Protein AF-A0A173H0T8-F1 (afdb_monomer)

Secondary structure (DSSP, 8-state):
-PPPGGGG-EEEEEEEEEEEEEEEEHHHHHHTSPTTEEE---SSS-TTEEEEEEEEEEEEEEEESSSGGGS--EEEEEEEEEEEEEEESS-STTS-----EEEEEEEEESSHHHHHHHHHHH---EEE-EEEEEEES----S-------------TT-----EEEEEEE-TT--SS-SEEEEEEE-S--EEGGGSTTHHHHHHHHTSPEEEEE-SSSS-EEEEE-EEE-TTT-EEEEEEEEEEE-S--STT---EEEEE-BTTT-TT-BEEEEEEEEEEPPB-TTS-----

Structure (mmCIF, N/CA/C/O backbone):
data_AF-A0A173H0T8-F1
#
_entry.id   AF-A0A173H0T8-F1
#
loop_
_atom_site.group_PDB
_atom_site.id
_atom_site.type_symbol
_atom_site.label_atom_id
_atom_site.label_alt_id
_atom_site.label_comp_id
_atom_site.label_asym_id
_atom_site.label_entity_id
_atom_site.label_seq_id
_atom_site.pdbx_PDB_ins_code
_atom_site.Cartn_x
_atom_site.Cartn_y
_atom_site.Cartn_z
_atom_site.occupancy
_atom_site.B_iso_or_equiv
_atom_site.auth_seq_id
_atom_site.auth_comp_id
_atom_site.auth_asym_id
_atom_site.auth_atom_id
_atom_site.pdbx_PDB_model_num
ATOM 1 N N . MET A 1 1 ? 35.878 3.540 -3.220 1.00 45.59 1 MET A N 1
ATOM 2 C CA . MET A 1 1 ? 34.563 3.245 -3.827 1.00 45.59 1 MET A CA 1
ATOM 3 C C . MET A 1 1 ? 33.772 4.546 -3.754 1.00 45.59 1 MET A C 1
ATOM 5 O O . MET A 1 1 ? 33.457 4.962 -2.651 1.00 45.59 1 MET A O 1
ATOM 9 N N . LEU A 1 2 ? 33.619 5.276 -4.863 1.00 43.56 2 LEU A N 1
ATOM 10 C CA . LEU A 1 2 ? 32.904 6.562 -4.869 1.00 43.56 2 LEU A CA 1
ATOM 11 C C . LEU A 1 2 ? 31.415 6.290 -4.629 1.00 43.56 2 LEU A C 1
ATOM 13 O O . LEU A 1 2 ? 30.800 5.553 -5.403 1.00 43.56 2 LEU A O 1
ATOM 17 N N . GLU A 1 3 ? 30.850 6.837 -3.552 1.00 50.41 3 GLU A N 1
ATOM 18 C CA . GLU A 1 3 ? 29.403 6.812 -3.358 1.00 50.41 3 GLU A CA 1
ATOM 19 C C . GLU A 1 3 ? 28.736 7.542 -4.524 1.00 50.41 3 GLU A C 1
ATOM 21 O O . GLU A 1 3 ? 29.152 8.631 -4.920 1.00 50.41 3 GLU A O 1
ATOM 26 N N . SER A 1 4 ? 27.728 6.909 -5.126 1.00 48.69 4 SER A N 1
ATOM 27 C CA . SER A 1 4 ? 26.996 7.519 -6.231 1.00 48.69 4 SER A CA 1
ATOM 28 C C . SER A 1 4 ? 26.352 8.824 -5.743 1.00 48.69 4 SER A C 1
ATOM 30 O O . SER A 1 4 ? 25.634 8.779 -4.741 1.00 48.69 4 SER A O 1
ATOM 32 N N . PRO A 1 5 ? 26.535 9.965 -6.434 1.00 52.22 5 PRO A N 1
ATOM 33 C CA . PRO A 1 5 ? 25.966 11.251 -6.011 1.00 52.22 5 PRO A CA 1
ATOM 34 C C . PRO A 1 5 ? 24.431 11.205 -5.877 1.00 52.22 5 PRO A C 1
ATOM 36 O O . PRO A 1 5 ? 23.846 11.950 -5.090 1.00 52.22 5 PRO A O 1
ATOM 39 N N . TYR A 1 6 ? 23.780 10.260 -6.562 1.00 54.28 6 TYR A N 1
ATOM 40 C CA . TYR A 1 6 ? 22.337 10.030 -6.515 1.00 54.28 6 TYR A CA 1
ATOM 41 C C . TYR A 1 6 ? 21.832 9.374 -5.217 1.00 54.28 6 TYR A C 1
ATOM 43 O O . TYR A 1 6 ? 20.631 9.420 -4.968 1.00 54.28 6 TYR A O 1
ATOM 51 N N . ARG A 1 7 ? 22.704 8.837 -4.341 1.00 60.06 7 ARG A N 1
ATOM 52 C CA . ARG A 1 7 ? 22.297 8.328 -3.006 1.00 60.06 7 ARG A CA 1
ATOM 53 C C . ARG A 1 7 ? 21.687 9.411 -2.110 1.00 60.06 7 ARG A C 1
ATOM 55 O O . ARG A 1 7 ? 20.918 9.105 -1.205 1.00 60.06 7 ARG A O 1
ATOM 62 N N . SER A 1 8 ? 22.037 10.672 -2.352 1.00 68.12 8 SER A N 1
ATOM 63 C CA . SER A 1 8 ? 21.566 11.807 -1.552 1.00 68.12 8 SER A CA 1
ATOM 64 C C . SER A 1 8 ? 20.165 12.304 -1.941 1.00 68.12 8 SER A C 1
ATOM 66 O O . SER A 1 8 ? 19.530 13.033 -1.172 1.00 68.12 8 SER A O 1
ATOM 68 N N . MET A 1 9 ? 19.658 11.898 -3.111 1.00 83.06 9 MET A N 1
ATOM 69 C CA . MET A 1 9 ? 18.364 12.335 -3.628 1.00 83.06 9 MET A CA 1
ATOM 70 C C . MET A 1 9 ? 17.259 11.381 -3.186 1.00 83.06 9 MET A C 1
ATOM 72 O O . MET A 1 9 ? 17.224 10.217 -3.577 1.00 83.06 9 MET A O 1
ATOM 76 N N . ASN A 1 10 ? 16.334 11.899 -2.388 1.00 89.75 10 ASN A N 1
ATOM 77 C CA . ASN A 1 10 ? 15.175 11.162 -1.913 1.00 89.75 10 ASN A CA 1
ATOM 78 C C . ASN A 1 10 ? 13.933 12.043 -2.017 1.00 89.75 10 ASN A C 1
ATOM 80 O O . ASN A 1 10 ? 14.018 13.263 -1.862 1.00 89.75 10 ASN A O 1
ATOM 84 N N . VAL A 1 11 ? 12.779 11.421 -2.229 1.00 91.44 11 VAL A N 1
ATOM 85 C CA . VAL A 1 11 ? 11.487 12.053 -1.962 1.00 91.44 11 VAL A CA 1
ATOM 86 C C . VAL A 1 11 ? 11.165 11.817 -0.496 1.00 91.44 11 VAL A C 1
ATOM 88 O O . VAL A 1 11 ? 11.080 10.675 -0.058 1.00 91.44 11 VAL A O 1
ATOM 91 N N . VAL A 1 12 ? 11.000 12.884 0.270 1.00 94.62 12 VAL A N 1
ATOM 92 C CA . VAL A 1 12 ? 10.699 12.819 1.702 1.00 94.62 12 VAL A CA 1
ATOM 93 C C . VAL A 1 12 ? 9.384 13.515 1.992 1.00 94.62 12 VAL A C 1
ATOM 95 O O . VAL A 1 12 ? 8.954 14.382 1.233 1.00 94.62 12 VAL A O 1
ATOM 98 N N . GLY A 1 13 ? 8.743 13.135 3.089 1.00 95.44 13 GLY A N 1
ATOM 99 C CA . GLY A 1 13 ? 7.525 13.777 3.561 1.00 95.44 13 GLY A CA 1
ATOM 100 C C . GLY A 1 13 ? 6.964 13.071 4.786 1.00 95.44 13 GLY A C 1
ATOM 101 O O . GLY A 1 13 ? 7.647 12.290 5.450 1.00 95.44 13 GLY A O 1
ATOM 102 N N . LYS A 1 14 ? 5.695 13.332 5.083 1.00 97.06 14 LYS A N 1
ATOM 103 C CA . LYS A 1 14 ? 4.933 12.616 6.113 1.00 97.06 14 LYS A CA 1
ATOM 104 C C . LYS A 1 14 ? 3.725 11.950 5.473 1.00 97.06 14 LYS A C 1
ATOM 106 O O . LYS A 1 14 ? 3.184 12.455 4.492 1.00 97.06 14 LYS A O 1
ATOM 111 N N . LEU A 1 15 ? 3.282 10.834 6.031 1.00 96.38 15 LEU A N 1
ATOM 112 C CA . LEU A 1 15 ? 2.053 10.169 5.621 1.00 96.38 15 LEU A CA 1
ATOM 113 C C . LEU A 1 15 ? 1.128 9.945 6.814 1.00 96.38 15 LEU A C 1
ATOM 115 O O . LEU A 1 15 ? 1.586 9.720 7.933 1.00 96.38 15 LEU A O 1
ATOM 119 N N . SER A 1 16 ? -0.172 9.984 6.541 1.00 97.56 16 SER A N 1
ATOM 120 C CA . SER A 1 16 ? -1.229 9.391 7.358 1.00 97.56 16 SER A CA 1
ATOM 121 C C . SER A 1 16 ? -2.032 8.480 6.439 1.00 97.56 16 SER A C 1
ATOM 123 O O . SER A 1 16 ? -2.591 8.966 5.458 1.00 97.56 16 SER A O 1
ATOM 125 N N . SER A 1 17 ? -2.052 7.175 6.688 1.00 98.00 17 SER A N 1
ATOM 126 C CA . SER A 1 17 ? -2.617 6.203 5.748 1.00 98.00 17 SER A CA 1
ATOM 127 C C . SER A 1 17 ? -3.425 5.127 6.449 1.00 98.00 17 SER A C 1
ATOM 129 O O . SER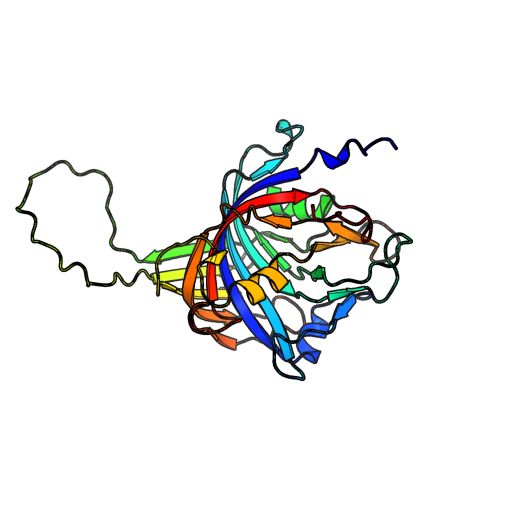 A 1 17 ? -2.972 4.574 7.447 1.00 98.00 17 SER A O 1
ATOM 131 N N . CYS A 1 18 ? -4.618 4.842 5.933 1.00 98.50 18 CYS A N 1
ATOM 132 C CA . CYS A 1 18 ? -5.412 3.690 6.343 1.00 98.50 18 CYS A CA 1
ATOM 133 C C . CYS A 1 18 ? -5.036 2.496 5.465 1.00 98.50 18 CYS A C 1
ATOM 135 O O . CYS A 1 18 ? -5.206 2.549 4.245 1.00 98.50 18 CYS A O 1
ATOM 137 N N . TYR A 1 19 ? -4.546 1.433 6.091 1.00 98.62 19 TYR A N 1
ATOM 138 C CA . TYR A 1 19 ? -4.170 0.189 5.439 1.00 98.62 19 TYR A CA 1
ATOM 139 C C . TYR A 1 19 ? -5.230 -0.882 5.683 1.00 98.62 19 TYR A C 1
ATOM 141 O O . TYR A 1 19 ? -5.712 -1.058 6.805 1.00 98.62 19 TYR A O 1
ATOM 149 N N . VAL A 1 20 ? -5.567 -1.609 4.622 1.00 98.56 20 VAL A N 1
ATOM 150 C CA . VAL A 1 20 ? -6.429 -2.793 4.651 1.00 98.56 20 VAL A CA 1
ATOM 151 C C . VAL A 1 20 ? -5.727 -3.901 3.883 1.00 98.56 20 VAL A C 1
ATOM 153 O O . VAL A 1 20 ? -5.324 -3.686 2.741 1.00 98.56 20 VAL A O 1
ATOM 156 N N . THR A 1 21 ? -5.598 -5.080 4.485 1.00 98.56 21 THR A N 1
ATOM 157 C CA . THR A 1 21 ? -5.058 -6.253 3.793 1.00 98.56 21 THR A CA 1
ATOM 158 C C . THR A 1 21 ? -6.196 -7.168 3.373 1.00 98.56 21 THR A C 1
ATOM 160 O O . THR A 1 21 ? -6.993 -7.619 4.193 1.00 98.56 21 THR A O 1
ATOM 163 N N . LEU A 1 22 ? -6.271 -7.451 2.080 1.00 98.44 22 LEU A N 1
ATOM 164 C CA . LEU A 1 22 ? -7.160 -8.444 1.502 1.00 98.44 22 LEU A CA 1
ATOM 165 C C . LEU A 1 22 ? -6.416 -9.773 1.406 1.00 98.44 22 LEU A C 1
ATOM 167 O O . LEU A 1 22 ? -5.267 -9.816 0.973 1.00 98.44 22 LEU A O 1
ATOM 171 N N . VAL A 1 23 ? -7.082 -10.862 1.774 1.00 98.31 23 VAL A N 1
ATOM 172 C CA . VAL A 1 23 ? -6.589 -12.222 1.543 1.00 98.31 23 VAL A CA 1
ATOM 173 C C . VAL A 1 23 ? -7.294 -12.749 0.302 1.00 98.31 23 VAL A C 1
ATOM 175 O O . VAL A 1 23 ? -8.501 -12.984 0.330 1.00 98.31 23 VAL A O 1
ATOM 178 N N . MET A 1 24 ? -6.559 -12.876 -0.800 1.00 98.44 24 MET A N 1
ATOM 179 C CA . MET A 1 24 ? -7.125 -13.176 -2.117 1.00 98.44 24 MET A CA 1
ATOM 180 C C . MET A 1 24 ? -6.594 -14.501 -2.673 1.00 98.44 24 MET A C 1
ATOM 182 O O . MET A 1 24 ? -5.478 -14.890 -2.320 1.00 98.44 24 MET A O 1
ATOM 186 N N . PRO A 1 25 ? -7.343 -15.204 -3.547 1.00 98.50 25 PRO A N 1
ATOM 187 C CA . PRO A 1 25 ? -6.837 -16.392 -4.227 1.00 98.50 25 PRO A CA 1
ATOM 188 C C . PRO A 1 25 ? -5.537 -16.083 -4.967 1.00 98.50 25 PRO A C 1
ATOM 190 O O . PRO A 1 25 ? -5.441 -15.097 -5.697 1.00 98.50 25 PRO A O 1
ATOM 193 N N . ARG A 1 26 ? -4.525 -16.927 -4.777 1.00 98.50 26 ARG A N 1
ATOM 194 C CA . ARG A 1 26 ? -3.178 -16.691 -5.306 1.00 98.50 26 ARG A CA 1
ATOM 195 C C . ARG A 1 26 ? -3.166 -16.547 -6.829 1.00 98.50 26 ARG A C 1
ATOM 197 O O . ARG A 1 26 ? -2.415 -15.722 -7.342 1.00 98.50 26 ARG A O 1
ATOM 204 N N . ASP A 1 27 ? -4.000 -17.312 -7.526 1.00 98.31 27 ASP A N 1
ATOM 205 C CA . ASP A 1 27 ? -4.077 -17.285 -8.988 1.00 98.31 27 ASP A CA 1
ATOM 206 C C . ASP A 1 27 ? -4.647 -15.956 -9.505 1.00 98.31 27 ASP A C 1
ATOM 208 O O . ASP A 1 27 ? -4.138 -15.417 -10.483 1.00 98.31 27 ASP A O 1
ATOM 212 N N . GLU A 1 28 ? -5.614 -15.365 -8.795 1.00 98.44 28 GLU A N 1
ATOM 213 C CA . GLU A 1 28 ? -6.143 -14.028 -9.101 1.00 98.44 28 GLU A CA 1
ATOM 214 C C . GLU A 1 28 ? -5.082 -12.947 -8.866 1.00 98.44 28 GLU A C 1
ATOM 216 O O . GLU A 1 28 ? -4.840 -12.094 -9.716 1.00 98.44 28 GLU A O 1
ATOM 221 N N . VAL A 1 29 ? -4.356 -13.017 -7.746 1.00 98.56 29 VAL A N 1
ATOM 222 C CA . VAL A 1 29 ? -3.282 -12.053 -7.447 1.00 98.56 29 VAL A CA 1
ATOM 223 C C . VAL A 1 29 ? -2.134 -12.156 -8.456 1.00 98.56 29 VAL A C 1
ATOM 225 O O . VAL A 1 29 ? -1.503 -11.152 -8.782 1.00 98.56 29 VAL A O 1
ATOM 228 N N . ALA A 1 30 ? -1.869 -13.344 -9.005 1.00 98.38 30 ALA A N 1
ATOM 229 C CA . ALA A 1 30 ? -0.836 -13.525 -10.020 1.00 98.38 30 ALA A CA 1
ATOM 230 C C . ALA A 1 30 ? -1.134 -12.737 -11.307 1.00 98.38 30 ALA A C 1
ATOM 232 O O . ALA A 1 30 ? -0.193 -12.256 -11.940 1.00 98.38 30 ALA A O 1
ATOM 233 N N . TRP A 1 31 ? -2.411 -12.537 -11.656 1.00 98.00 31 TRP A N 1
ATOM 234 C CA . TRP A 1 31 ? -2.818 -11.705 -12.795 1.00 98.00 31 TRP A CA 1
ATOM 235 C C . TRP A 1 31 ? -2.517 -10.217 -12.604 1.00 98.00 31 TRP A C 1
ATOM 237 O O . TRP A 1 31 ? -2.398 -9.494 -13.591 1.00 98.00 31 TRP A O 1
ATOM 247 N N . MET A 1 32 ? -2.327 -9.759 -11.364 1.00 97.88 32 MET A N 1
ATOM 248 C CA . MET A 1 32 ? -1.926 -8.376 -11.091 1.00 97.88 32 MET A CA 1
ATOM 249 C C . MET A 1 32 ? -0.473 -8.106 -11.491 1.00 97.88 32 MET A C 1
ATOM 251 O O . MET A 1 32 ? -0.087 -6.944 -11.608 1.00 97.88 32 MET A O 1
ATOM 255 N N . LEU A 1 33 ? 0.353 -9.146 -11.650 1.00 96.81 33 LEU A N 1
ATOM 256 C CA . LEU A 1 33 ? 1.785 -9.001 -11.877 1.00 96.81 33 LEU A CA 1
ATOM 257 C C . LEU A 1 33 ? 2.126 -8.896 -13.371 1.00 96.81 33 LEU A C 1
ATOM 259 O O . LEU A 1 33 ? 1.606 -9.660 -14.185 1.00 96.81 33 LEU A O 1
ATOM 263 N N . PRO A 1 34 ? 3.065 -8.012 -13.751 1.00 94.38 34 PRO A N 1
ATOM 264 C CA . PRO A 1 34 ? 3.580 -7.963 -15.106 1.00 94.38 34 PRO A CA 1
ATOM 265 C C . PRO A 1 34 ? 4.440 -9.192 -15.407 1.00 94.38 34 PRO A C 1
ATOM 267 O O . PRO A 1 34 ? 4.957 -9.880 -14.516 1.00 94.38 34 PRO A O 1
ATOM 270 N N . GLU A 1 35 ? 4.668 -9.432 -16.697 1.00 92.38 35 GLU A N 1
ATOM 271 C CA . GLU A 1 35 ? 5.616 -10.449 -17.130 1.00 92.38 35 GLU A CA 1
ATOM 272 C C . GLU A 1 35 ? 7.004 -10.213 -16.514 1.00 92.38 35 GLU A C 1
ATOM 274 O O . GLU A 1 35 ? 7.494 -9.091 -16.427 1.00 92.38 35 GLU A O 1
ATOM 279 N N . GLY A 1 36 ? 7.646 -11.297 -16.078 1.00 92.56 36 GLY A N 1
ATOM 280 C CA . GLY A 1 36 ? 8.937 -11.253 -15.393 1.00 92.56 36 GLY A CA 1
ATOM 281 C C . GLY A 1 36 ? 8.838 -11.229 -13.868 1.00 92.56 36 GLY A C 1
ATOM 282 O O . GLY A 1 36 ? 9.839 -11.538 -13.222 1.00 92.56 36 GLY A O 1
ATOM 283 N N . LEU A 1 37 ? 7.655 -10.987 -13.294 1.00 95.62 37 LEU A N 1
ATOM 284 C CA . LEU A 1 37 ? 7.392 -11.133 -11.860 1.00 95.62 37 LEU A CA 1
ATOM 285 C C . LEU A 1 37 ? 6.541 -12.377 -11.568 1.00 95.62 37 LEU A C 1
ATOM 287 O O . LEU A 1 37 ? 5.825 -12.892 -12.430 1.00 95.62 37 LEU A O 1
ATOM 291 N N . ALA A 1 38 ? 6.671 -12.900 -10.355 1.00 97.50 38 ALA A N 1
ATOM 292 C CA . ALA A 1 38 ? 5.892 -14.008 -9.823 1.00 97.50 38 ALA A CA 1
ATOM 293 C C . ALA A 1 38 ? 5.642 -13.794 -8.330 1.00 97.50 38 ALA A C 1
ATOM 295 O O . ALA A 1 38 ? 6.431 -13.143 -7.649 1.00 97.50 38 ALA A O 1
ATOM 296 N N . LEU A 1 39 ? 4.573 -14.383 -7.804 1.00 98.44 39 LEU A N 1
ATOM 297 C CA . LEU A 1 39 ? 4.353 -14.405 -6.363 1.00 98.44 39 LEU A CA 1
ATOM 298 C C . LEU A 1 39 ? 5.386 -15.326 -5.703 1.00 98.44 39 LEU A C 1
ATOM 300 O O . LEU A 1 39 ? 5.601 -16.458 -6.140 1.00 98.44 39 LEU A O 1
ATOM 304 N N . GLY A 1 40 ? 6.009 -14.851 -4.637 1.00 97.31 40 GLY A N 1
ATOM 305 C CA . GLY A 1 40 ? 6.933 -15.600 -3.797 1.00 97.31 40 GLY A CA 1
ATOM 306 C C . GLY A 1 40 ? 6.228 -16.439 -2.730 1.00 97.31 40 GLY A C 1
ATOM 307 O O . GLY A 1 40 ? 4.987 -16.468 -2.666 1.00 97.31 40 GLY A O 1
ATOM 308 N N . PRO A 1 41 ? 7.016 -17.167 -1.921 1.00 96.69 41 PRO A N 1
ATOM 309 C CA . PRO A 1 41 ? 6.536 -17.793 -0.698 1.00 96.69 41 PRO A CA 1
ATOM 310 C C . PRO A 1 41 ? 6.251 -16.736 0.379 1.00 96.69 41 PRO A C 1
ATOM 312 O O . PRO A 1 41 ? 6.911 -15.702 0.437 1.00 96.69 41 PRO A O 1
ATOM 315 N N . GLN A 1 42 ? 5.266 -17.019 1.224 1.00 96.44 42 GLN A N 1
ATOM 316 C CA . GLN A 1 42 ? 4.910 -16.262 2.427 1.00 96.44 42 GLN A CA 1
ATOM 317 C C . GLN A 1 42 ? 4.106 -17.182 3.354 1.00 96.44 42 GLN A C 1
ATOM 319 O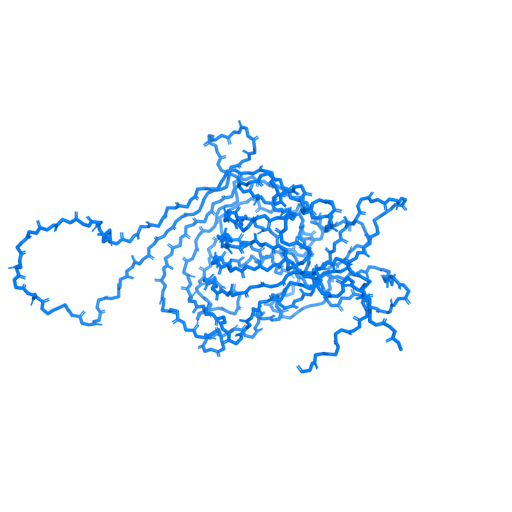 O . GLN A 1 42 ? 3.555 -18.180 2.878 1.00 96.44 42 GLN A O 1
ATOM 324 N N . ASP A 1 43 ? 4.009 -16.839 4.632 1.00 97.19 43 ASP A N 1
ATOM 325 C CA . ASP A 1 43 ? 3.341 -17.627 5.676 1.00 97.19 43 ASP A CA 1
ATOM 326 C C . ASP A 1 43 ? 2.255 -16.847 6.445 1.00 97.19 43 ASP A C 1
ATOM 328 O O . ASP A 1 43 ? 1.662 -17.367 7.387 1.00 97.19 43 ASP A O 1
ATOM 332 N N . HIS A 1 44 ? 1.933 -15.622 6.022 1.00 96.88 44 HIS A N 1
ATOM 333 C CA . HIS A 1 44 ? 0.953 -14.764 6.696 1.00 96.88 44 HIS A CA 1
ATOM 334 C C . HIS A 1 44 ? -0.503 -15.024 6.285 1.00 96.88 44 HIS A C 1
ATOM 336 O O . HIS A 1 44 ? -1.429 -14.629 6.993 1.00 96.88 44 HIS A O 1
ATOM 342 N N . THR A 1 45 ? -0.732 -15.664 5.137 1.00 98.00 45 THR A N 1
ATOM 343 C CA . THR A 1 45 ? -2.070 -16.015 4.630 1.00 98.00 45 THR A CA 1
ATOM 344 C C . THR A 1 45 ? -2.215 -17.522 4.404 1.00 98.00 45 THR A C 1
ATOM 346 O O . THR A 1 45 ? -1.211 -18.191 4.139 1.00 98.00 45 THR A O 1
ATOM 349 N N . PRO A 1 46 ? -3.444 -18.078 4.486 1.00 98.12 46 PRO A N 1
A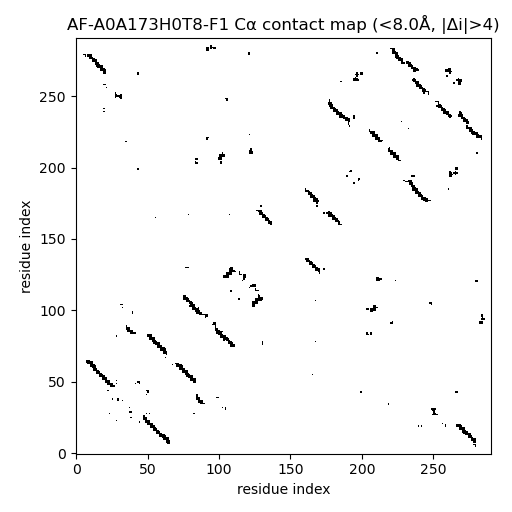TOM 350 C CA . PRO A 1 46 ? -3.691 -19.502 4.266 1.00 98.12 46 PRO A CA 1
ATOM 351 C C . PRO A 1 46 ? -3.136 -20.041 2.933 1.00 98.12 46 PRO A C 1
ATOM 353 O O . PRO A 1 46 ? -3.034 -19.294 1.951 1.00 98.12 46 PRO A O 1
ATOM 356 N N . PRO A 1 47 ? -2.844 -21.353 2.841 1.00 97.94 47 PRO A N 1
ATOM 357 C CA . PRO A 1 47 ? -2.423 -21.981 1.590 1.00 97.94 47 PRO A CA 1
ATOM 358 C C . PRO A 1 47 ? -3.378 -21.679 0.427 1.00 97.94 47 PRO A C 1
ATOM 360 O O . PRO A 1 47 ? -4.595 -21.700 0.588 1.00 97.94 47 PRO A O 1
ATOM 363 N N . GLY A 1 48 ? -2.818 -21.396 -0.752 1.00 98.19 48 GLY A N 1
ATOM 364 C CA . GLY A 1 48 ? -3.595 -21.028 -1.944 1.00 98.19 48 GLY A CA 1
ATOM 365 C C . GLY A 1 48 ? -4.062 -19.569 -1.982 1.00 98.19 48 GLY A C 1
ATOM 366 O O . GLY A 1 48 ? -4.677 -19.160 -2.965 1.00 98.19 48 GLY A O 1
ATOM 367 N N . THR A 1 49 ? -3.738 -18.763 -0.967 1.00 98.62 49 THR A N 1
ATOM 368 C CA . THR A 1 49 ? -4.051 -17.328 -0.935 1.00 98.62 49 THR A CA 1
ATOM 369 C C . THR A 1 49 ? -2.790 -16.461 -0.892 1.00 98.62 49 THR A C 1
ATOM 371 O O . THR A 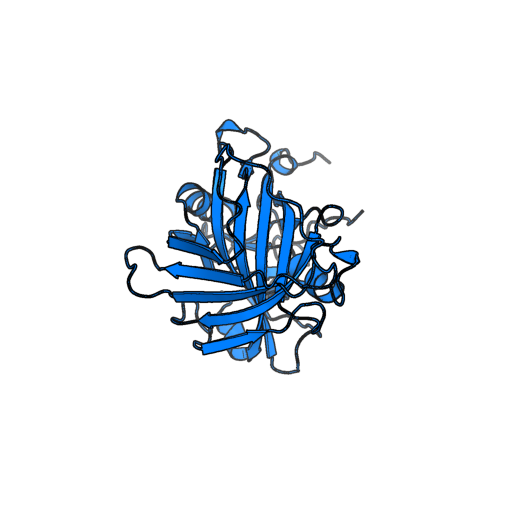1 49 ? -1.665 -16.963 -0.788 1.00 98.62 49 THR A O 1
ATOM 374 N N . HIS A 1 50 ? -2.966 -15.155 -1.077 1.00 98.69 50 HIS A N 1
ATOM 375 C CA . HIS A 1 50 ? -1.902 -14.166 -1.016 1.00 98.69 50 HIS A CA 1
ATOM 376 C C . HIS A 1 50 ? -2.432 -12.838 -0.456 1.00 98.69 50 HIS A C 1
ATOM 378 O O . HIS A 1 50 ? -3.578 -12.477 -0.752 1.00 98.69 50 HIS A O 1
ATOM 384 N N . PRO A 1 51 ? -1.635 -12.100 0.340 1.00 98.56 51 PRO A N 1
ATOM 385 C CA . PRO A 1 51 ? -2.042 -10.789 0.819 1.00 98.56 51 PRO A CA 1
ATOM 386 C C . PRO A 1 51 ? -1.974 -9.746 -0.305 1.00 98.56 51 PRO A C 1
ATOM 388 O O . PRO A 1 51 ? -1.029 -9.719 -1.090 1.00 98.56 51 PRO A O 1
ATOM 391 N N . VAL A 1 52 ? -2.962 -8.856 -0.348 1.00 98.69 52 VAL A N 1
ATOM 392 C CA . VAL A 1 52 ? -3.005 -7.660 -1.198 1.00 98.69 52 VAL A CA 1
ATOM 393 C C . VAL A 1 52 ? -3.321 -6.469 -0.309 1.00 98.69 52 VAL A C 1
ATOM 395 O O . VAL A 1 52 ? -4.323 -6.463 0.399 1.00 98.69 52 VAL A O 1
ATOM 398 N N . VAL A 1 53 ? -2.473 -5.449 -0.325 1.00 98.56 53 VAL A N 1
ATOM 399 C CA . VAL A 1 53 ? -2.599 -4.286 0.554 1.00 98.56 53 VAL A CA 1
ATOM 400 C C . VAL A 1 53 ? -3.248 -3.136 -0.198 1.00 98.56 53 VAL A C 1
ATOM 402 O O . VAL A 1 53 ? -2.777 -2.728 -1.256 1.00 98.56 53 VAL A O 1
ATOM 405 N N . LEU A 1 54 ? -4.300 -2.567 0.376 1.00 98.69 54 LEU A N 1
ATOM 406 C CA . LEU A 1 54 ? -4.878 -1.301 -0.048 1.00 98.69 54 LEU A CA 1
ATOM 407 C C . LEU A 1 54 ? -4.472 -0.214 0.945 1.00 98.69 54 LEU A C 1
ATOM 409 O O . LEU A 1 54 ? -4.686 -0.357 2.147 1.00 98.69 54 LEU A O 1
ATOM 413 N N . ALA A 1 55 ? -3.908 0.878 0.438 1.00 98.38 55 ALA A N 1
ATOM 414 C CA . ALA A 1 55 ? -3.504 2.030 1.234 1.00 98.38 55 ALA A CA 1
ATOM 415 C C . ALA A 1 55 ? -4.288 3.268 0.795 1.00 98.38 55 ALA A C 1
ATOM 417 O O . ALA A 1 55 ? -4.236 3.644 -0.375 1.00 98.38 55 ALA A O 1
ATOM 418 N N . PHE A 1 56 ? -4.974 3.925 1.729 1.00 98.25 56 PHE A N 1
ATOM 419 C CA . PHE A 1 56 ? -5.708 5.176 1.520 1.00 98.25 56 PHE A CA 1
ATOM 420 C C . PHE A 1 56 ? -5.001 6.279 2.298 1.00 98.25 56 PHE A C 1
ATOM 422 O O . PHE A 1 56 ? -5.097 6.353 3.521 1.00 98.25 56 PHE A O 1
ATOM 429 N N . SER A 1 57 ? -4.234 7.101 1.590 1.00 97.12 57 SER A N 1
ATOM 430 C CA . SER A 1 57 ? -3.182 7.923 2.178 1.00 97.12 57 SER A CA 1
ATOM 431 C C . SER A 1 57 ? -3.405 9.409 1.958 1.00 97.12 57 SER A C 1
ATOM 433 O O . SER A 1 57 ? -3.752 9.858 0.867 1.00 97.12 57 SER A O 1
ATOM 435 N N . HIS A 1 58 ? -3.072 10.184 2.980 1.00 96.81 58 HIS A N 1
ATOM 436 C CA . HIS A 1 58 ? -2.770 11.600 2.884 1.00 96.81 58 HIS A CA 1
ATOM 437 C C . HIS A 1 58 ? -1.256 11.771 3.036 1.00 96.81 58 HIS A C 1
ATOM 439 O O . HIS A 1 58 ? -0.665 11.353 4.034 1.00 96.81 58 HIS A O 1
ATOM 445 N N . ARG A 1 59 ? -0.618 12.347 2.020 1.00 95.19 59 ARG A N 1
ATOM 446 C CA . ARG A 1 59 ? 0.807 12.673 1.999 1.00 95.19 59 ARG A CA 1
ATOM 447 C C . ARG A 1 59 ? 0.969 14.168 2.254 1.00 95.19 59 ARG A C 1
ATOM 449 O O . ARG A 1 59 ? 0.289 14.960 1.609 1.00 95.19 59 ARG A O 1
ATOM 456 N N . TYR A 1 60 ? 1.869 14.542 3.153 1.00 95.56 60 TYR A N 1
ATOM 457 C CA . TYR A 1 60 ? 2.103 15.922 3.573 1.00 95.56 60 TYR A CA 1
ATOM 458 C C . TYR A 1 60 ? 3.549 16.329 3.329 1.00 95.56 60 TYR A C 1
ATOM 460 O O . TYR A 1 60 ? 4.459 15.540 3.602 1.00 95.56 60 TYR A O 1
ATOM 468 N N . ASP A 1 61 ? 3.734 17.580 2.903 1.00 93.62 61 ASP A N 1
ATOM 469 C CA . ASP A 1 61 ? 5.050 18.212 2.741 1.00 93.62 61 ASP A CA 1
ATOM 470 C C . ASP A 1 61 ? 6.027 17.349 1.922 1.00 93.62 61 ASP A C 1
ATOM 472 O O . ASP A 1 61 ? 7.190 17.157 2.272 1.00 93.62 61 ASP A O 1
ATOM 476 N N . VAL A 1 62 ? 5.526 16.761 0.836 1.00 92.00 62 VAL A N 1
ATOM 477 C CA . VAL A 1 62 ? 6.310 15.886 -0.031 1.00 92.00 62 VAL A CA 1
ATOM 478 C C . VAL A 1 62 ? 7.218 16.726 -0.913 1.00 92.00 62 VAL A C 1
ATOM 480 O O . VAL A 1 62 ? 6.734 17.532 -1.707 1.00 92.00 62 VAL A O 1
ATOM 483 N N . HIS A 1 63 ? 8.525 16.513 -0.808 1.00 89.81 63 HIS A N 1
ATOM 484 C CA . HIS A 1 63 ? 9.531 17.230 -1.588 1.00 89.81 63 HIS A CA 1
ATOM 485 C C . HIS A 1 63 ? 10.757 16.359 -1.870 1.00 89.81 63 HIS A C 1
ATOM 487 O O . HIS A 1 63 ? 10.976 15.330 -1.232 1.00 89.81 63 HIS A O 1
ATOM 493 N N . VAL A 1 64 ? 11.580 16.782 -2.831 1.00 86.38 64 VAL A N 1
ATOM 494 C CA . VAL A 1 64 ? 12.886 16.158 -3.101 1.00 86.38 64 VAL A CA 1
ATOM 495 C C . VAL A 1 64 ? 13.950 16.815 -2.226 1.00 86.38 64 VAL A C 1
ATOM 497 O O . VAL A 1 64 ? 13.998 18.041 -2.124 1.00 86.38 64 VAL A O 1
ATOM 500 N N . THR A 1 65 ? 14.824 16.018 -1.607 1.00 85.19 65 THR A N 1
ATOM 501 C CA . THR A 1 65 ? 15.886 16.518 -0.720 1.00 85.19 65 THR A CA 1
ATOM 502 C C . THR A 1 65 ? 16.841 17.472 -1.437 1.00 85.19 65 THR A C 1
ATOM 504 O O . THR A 1 65 ? 17.157 18.528 -0.886 1.00 85.19 65 THR A O 1
ATOM 507 N N . LEU A 1 66 ? 17.260 17.154 -2.668 1.00 77.50 66 LEU A N 1
ATOM 508 C CA . LEU A 1 66 ? 18.187 17.962 -3.466 1.00 77.50 66 LEU A CA 1
ATOM 509 C C . LEU A 1 66 ? 17.952 17.796 -4.981 1.00 77.50 66 LEU A C 1
ATOM 511 O O . LEU A 1 66 ? 17.909 16.660 -5.442 1.00 77.50 66 LEU A O 1
ATOM 515 N N . PRO A 1 67 ? 17.883 18.884 -5.775 1.00 61.53 67 PRO A N 1
ATOM 516 C CA . PRO A 1 67 ? 17.567 20.256 -5.373 1.00 61.53 67 PRO A CA 1
ATOM 517 C C . PRO A 1 67 ? 16.057 20.416 -5.100 1.00 61.53 67 PRO A C 1
ATOM 519 O O . PRO A 1 67 ? 15.226 20.039 -5.927 1.00 61.53 67 PRO A O 1
ATOM 522 N N . ARG A 1 68 ? 15.694 21.050 -3.971 1.00 60.19 68 ARG A N 1
ATOM 523 C CA . ARG A 1 68 ? 14.293 21.310 -3.552 1.00 60.19 68 ARG A CA 1
ATOM 524 C C . ARG A 1 68 ? 13.445 22.072 -4.582 1.00 60.19 68 ARG A C 1
ATOM 526 O O . ARG A 1 68 ? 12.226 22.089 -4.481 1.00 60.19 68 ARG A O 1
ATOM 533 N N . LEU A 1 69 ? 14.085 22.701 -5.569 1.00 59.00 69 LEU A N 1
ATOM 534 C CA . LEU A 1 69 ? 13.423 23.469 -6.622 1.00 59.00 69 LEU A CA 1
ATOM 535 C C . LEU A 1 69 ? 12.579 22.599 -7.574 1.00 59.00 69 LEU A C 1
ATOM 537 O O . LEU A 1 69 ? 11.658 23.113 -8.196 1.00 59.00 69 LEU A O 1
ATOM 541 N N . LEU A 1 70 ? 12.887 21.301 -7.700 1.00 65.75 70 LEU A N 1
ATOM 542 C CA . LEU A 1 70 ? 12.202 20.409 -8.648 1.00 65.75 70 LEU A CA 1
ATOM 543 C C . LEU A 1 70 ? 10.804 19.980 -8.179 1.00 65.75 70 LEU A C 1
ATOM 545 O O . LEU A 1 70 ? 9.956 19.672 -9.011 1.00 65.75 70 LEU A O 1
ATOM 549 N N . LEU A 1 71 ? 10.561 19.964 -6.865 1.00 68.25 71 LEU A N 1
ATOM 550 C CA . LEU A 1 71 ? 9.286 19.600 -6.243 1.00 68.25 71 LEU A CA 1
ATOM 551 C C . LEU A 1 71 ? 9.098 20.459 -4.979 1.00 68.25 71 LEU A C 1
ATOM 553 O O . LEU A 1 71 ? 9.622 20.084 -3.924 1.00 68.25 71 LEU A O 1
ATOM 557 N N . PRO A 1 72 ? 8.392 21.607 -5.062 1.00 71.00 72 PRO A N 1
ATOM 558 C CA . PRO A 1 72 ? 8.040 22.375 -3.873 1.00 71.00 72 PRO A CA 1
ATOM 559 C C . PRO A 1 72 ? 7.141 21.513 -2.979 1.00 71.00 72 PRO A C 1
ATOM 561 O O . PRO A 1 72 ? 6.307 20.770 -3.500 1.00 71.00 72 PRO A O 1
ATOM 564 N N . GLY A 1 73 ? 7.330 21.592 -1.657 1.00 83.75 73 GLY A N 1
ATOM 565 C CA . GLY A 1 73 ? 6.595 20.789 -0.673 1.00 83.75 73 GLY A CA 1
ATOM 566 C C . GLY A 1 73 ? 5.106 20.717 -0.998 1.00 83.75 73 GLY A C 1
ATOM 567 O O . GLY A 1 73 ? 4.409 21.730 -0.960 1.00 83.75 73 GLY A O 1
ATOM 568 N N . THR A 1 74 ? 4.634 19.525 -1.366 1.00 89.69 74 THR A N 1
ATOM 569 C CA . THR A 1 74 ? 3.254 19.309 -1.801 1.00 89.69 74 THR A CA 1
ATOM 570 C C . THR A 1 74 ? 2.507 18.366 -0.872 1.00 89.69 74 THR A C 1
ATOM 572 O O . THR A 1 74 ? 3.062 17.421 -0.312 1.00 89.69 74 THR A O 1
ATOM 575 N N . THR A 1 75 ? 1.212 18.611 -0.734 1.00 94.06 75 THR A N 1
ATOM 576 C CA . THR A 1 75 ? 0.297 17.789 0.049 1.00 94.06 75 THR A CA 1
ATOM 577 C C . THR A 1 75 ? -0.773 17.253 -0.887 1.00 94.06 75 THR A C 1
ATOM 579 O O . THR A 1 75 ? -1.442 18.025 -1.575 1.00 94.06 75 THR A O 1
ATOM 582 N N . TYR A 1 76 ? -0.926 15.934 -0.942 1.00 94.69 76 TYR A N 1
ATOM 583 C CA . TYR A 1 76 ? -1.863 15.266 -1.844 1.00 94.69 76 TYR A CA 1
ATOM 584 C C . TYR A 1 76 ? -2.400 13.976 -1.232 1.00 94.69 76 TYR A C 1
ATOM 586 O O . TYR A 1 76 ? -1.839 13.426 -0.283 1.00 94.69 76 TYR A O 1
ATOM 594 N N . LYS A 1 77 ? -3.502 13.480 -1.793 1.00 96.50 77 LYS A N 1
ATOM 595 C CA . LYS A 1 77 ? -4.072 12.182 -1.438 1.00 96.50 77 LYS A CA 1
ATOM 596 C C . LYS A 1 77 ? -3.630 11.134 -2.443 1.00 96.50 77 LYS A C 1
ATOM 598 O O . LYS A 1 77 ? -3.511 11.428 -3.633 1.00 96.50 77 LYS A O 1
ATOM 603 N N . GLU A 1 78 ? -3.418 9.921 -1.960 1.00 96.62 78 GLU A N 1
ATOM 604 C CA . GLU A 1 78 ? -2.995 8.780 -2.760 1.00 96.62 78 GLU A CA 1
ATOM 605 C C . GLU A 1 78 ? -3.757 7.529 -2.322 1.00 96.62 78 GLU A C 1
ATOM 607 O O . GLU A 1 78 ? -3.816 7.234 -1.130 1.00 96.62 78 GLU A O 1
ATOM 612 N N . GLN A 1 79 ? -4.323 6.786 -3.268 1.00 97.69 79 GLN A N 1
ATOM 613 C CA . GLN A 1 79 ? -4.757 5.412 -3.042 1.00 97.69 79 GLN A CA 1
ATOM 614 C C . GLN A 1 79 ? -3.823 4.483 -3.806 1.00 97.69 79 GLN A C 1
ATOM 616 O O . GLN A 1 79 ? -3.520 4.734 -4.969 1.00 97.69 79 GLN A O 1
ATOM 621 N N . ALA A 1 80 ? -3.348 3.431 -3.154 1.00 97.81 80 ALA A N 1
ATOM 622 C CA . ALA A 1 80 ? -2.481 2.442 -3.773 1.00 97.81 80 ALA A CA 1
ATOM 623 C C . ALA A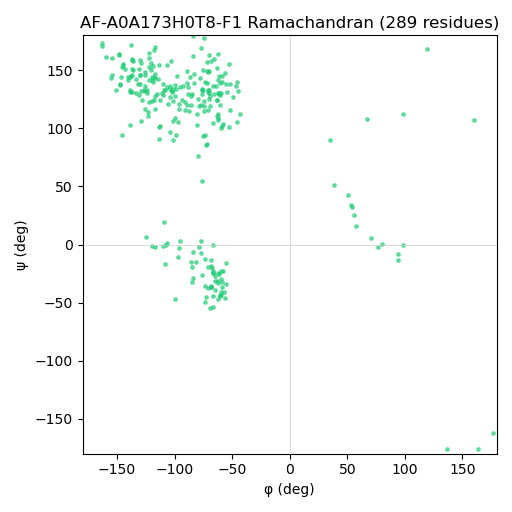 1 80 ? -3.000 1.035 -3.501 1.00 97.81 80 ALA A C 1
ATOM 625 O O . ALA A 1 80 ? -3.535 0.755 -2.426 1.00 97.81 80 ALA A O 1
ATOM 626 N N . ILE A 1 81 ? -2.802 0.160 -4.480 1.00 98.38 81 ILE A N 1
ATOM 627 C CA . ILE A 1 81 ? -2.846 -1.288 -4.306 1.00 98.38 81 ILE A CA 1
ATOM 628 C C . ILE A 1 81 ? -1.411 -1.808 -4.366 1.00 98.38 81 ILE A C 1
ATOM 630 O O . ILE A 1 81 ? -0.628 -1.376 -5.214 1.00 98.38 81 ILE A O 1
ATOM 634 N N . GLY A 1 82 ? -1.061 -2.699 -3.447 1.00 98.25 82 GLY A N 1
ATOM 635 C CA . GLY A 1 82 ? 0.257 -3.297 -3.339 1.00 98.25 82 GLY A CA 1
ATOM 636 C C . GLY A 1 82 ? 0.186 -4.810 -3.196 1.00 98.25 82 GLY A C 1
ATOM 637 O O . GLY A 1 82 ? -0.640 -5.336 -2.455 1.00 98.25 82 GLY A O 1
ATOM 638 N N . VAL A 1 83 ? 1.074 -5.500 -3.900 1.00 98.69 83 VAL A N 1
ATOM 639 C CA . VAL A 1 83 ? 1.262 -6.947 -3.839 1.00 98.69 83 VAL A CA 1
ATOM 640 C C . VAL A 1 83 ? 2.647 -7.197 -3.232 1.00 98.69 83 VAL A C 1
ATOM 642 O O . VAL A 1 83 ? 3.648 -6.977 -3.920 1.00 98.69 83 VAL A O 1
ATOM 645 N N . PRO A 1 84 ? 2.737 -7.540 -1.936 1.00 98.50 84 PRO A N 1
ATOM 646 C CA . PRO A 1 84 ? 3.996 -7.896 -1.289 1.00 98.50 84 PRO A CA 1
ATOM 647 C C . PRO A 1 84 ? 4.463 -9.295 -1.716 1.00 98.50 84 PRO A C 1
ATOM 649 O O . PRO A 1 84 ? 3.786 -9.995 -2.461 1.00 98.50 84 PRO A O 1
ATOM 652 N N . PHE A 1 85 ? 5.631 -9.706 -1.229 1.00 98.12 85 PHE A N 1
ATOM 653 C CA . PHE A 1 85 ? 6.261 -11.005 -1.477 1.00 98.12 85 PHE A CA 1
ATOM 654 C C . PHE A 1 85 ? 6.404 -11.330 -2.960 1.00 98.12 85 PHE A C 1
ATOM 656 O O . PHE A 1 85 ? 6.345 -12.488 -3.362 1.00 98.12 85 PHE A O 1
ATOM 663 N N . VAL A 1 86 ? 6.606 -10.318 -3.798 1.00 97.75 86 VAL A N 1
ATOM 664 C CA . VAL A 1 86 ? 6.819 -10.506 -5.229 1.00 97.75 86 VAL A CA 1
ATOM 665 C C . VAL A 1 86 ? 8.277 -10.838 -5.485 1.00 97.75 86 VAL A C 1
ATOM 667 O O . VAL A 1 86 ? 9.183 -10.260 -4.886 1.00 97.75 86 VAL A O 1
ATOM 670 N N . HIS A 1 87 ? 8.501 -11.783 -6.391 1.00 96.25 87 HIS A N 1
ATOM 671 C CA . HIS A 1 87 ? 9.820 -12.180 -6.833 1.00 96.25 87 HIS A CA 1
ATOM 672 C C . HIS A 1 87 ? 10.015 -11.958 -8.330 1.00 96.25 87 HIS A C 1
ATOM 674 O O . HIS A 1 87 ? 9.117 -12.179 -9.142 1.00 96.25 87 HIS A O 1
ATOM 680 N N . ALA A 1 88 ? 11.228 -11.577 -8.711 1.00 94.00 88 ALA A N 1
ATOM 681 C CA . ALA A 1 88 ? 11.639 -11.564 -10.103 1.00 94.00 88 ALA A CA 1
ATOM 682 C C . ALA A 1 88 ? 11.929 -12.995 -10.585 1.00 94.00 88 ALA A C 1
ATOM 684 O O . ALA A 1 88 ? 12.643 -13.762 -9.934 1.00 94.00 88 ALA A O 1
ATOM 685 N N . LYS A 1 89 ? 11.408 -13.353 -11.765 1.00 92.44 89 LYS A N 1
ATOM 686 C CA . LYS A 1 89 ? 11.657 -14.649 -12.426 1.00 92.44 89 LYS A CA 1
ATOM 687 C C . LYS A 1 89 ? 13.102 -14.790 -12.916 1.00 92.44 89 LYS A C 1
ATOM 689 O O . LYS A 1 89 ? 13.551 -15.897 -13.203 1.00 92.44 89 LYS A O 1
ATOM 694 N N . ARG A 1 90 ? 13.817 -13.673 -13.049 1.00 88.31 90 ARG A N 1
ATOM 695 C CA . ARG A 1 90 ? 15.212 -13.595 -13.491 1.00 88.31 90 ARG A CA 1
ATOM 696 C C . ARG A 1 90 ? 16.014 -12.739 -12.523 1.00 88.31 90 ARG A C 1
ATOM 698 O O . ARG A 1 90 ? 15.455 -11.920 -11.800 1.00 88.31 90 ARG A O 1
ATOM 705 N N . ASP A 1 91 ? 17.324 -12.932 -12.549 1.00 85.38 91 ASP A N 1
ATOM 706 C CA . ASP A 1 91 ? 18.267 -12.103 -11.806 1.00 85.38 91 ASP A CA 1
ATOM 707 C C . ASP A 1 91 ? 18.185 -10.654 -12.293 1.00 85.38 91 ASP A C 1
ATOM 709 O O . ASP A 1 91 ? 18.210 -10.382 -13.498 1.00 85.38 91 ASP A O 1
ATOM 713 N N . LEU A 1 92 ? 18.063 -9.722 -11.351 1.00 81.31 92 LEU A N 1
ATOM 714 C CA . LEU A 1 92 ? 17.945 -8.303 -11.650 1.00 81.31 92 LEU A CA 1
ATOM 715 C C . LEU A 1 92 ? 19.316 -7.633 -11.581 1.00 81.31 92 LEU A C 1
ATOM 717 O O . LEU A 1 92 ? 20.093 -7.855 -10.655 1.00 81.31 92 LEU A O 1
ATOM 721 N N . CYS A 1 93 ? 19.609 -6.790 -12.574 1.00 71.81 93 CYS A N 1
ATOM 722 C CA . CYS A 1 93 ? 20.800 -5.936 -12.608 1.00 71.81 93 CYS A CA 1
ATOM 723 C C . CYS A 1 93 ? 22.143 -6.671 -12.398 1.00 71.81 93 CYS A C 1
ATOM 725 O O . CYS A 1 93 ? 23.062 -6.118 -11.793 1.00 71.81 93 CYS A O 1
ATOM 727 N N . GLY A 1 94 ? 22.255 -7.918 -12.875 1.00 67.12 94 GLY A N 1
ATOM 728 C CA . GLY A 1 94 ? 23.452 -8.754 -12.704 1.00 67.12 94 GLY A CA 1
ATOM 729 C C . GLY A 1 94 ? 23.683 -9.257 -11.271 1.00 67.12 94 GLY A C 1
ATOM 730 O O . GLY A 1 94 ? 24.714 -9.870 -11.005 1.00 67.12 94 GLY A O 1
ATOM 731 N N . GLY A 1 95 ? 22.748 -9.000 -10.349 1.00 63.00 95 GLY A N 1
ATOM 732 C CA . GLY A 1 95 ? 22.759 -9.485 -8.971 1.00 63.00 95 GLY A CA 1
ATOM 733 C C . GLY A 1 95 ? 21.796 -10.657 -8.752 1.00 63.00 95 GLY A C 1
ATOM 734 O O . GLY A 1 95 ? 20.822 -10.828 -9.475 1.00 63.00 95 GLY A O 1
ATOM 735 N N . ARG A 1 96 ? 22.039 -11.454 -7.702 1.00 70.81 96 ARG A N 1
ATOM 736 C CA . ARG A 1 96 ? 21.203 -12.615 -7.320 1.00 70.81 96 ARG A CA 1
ATOM 737 C C . ARG A 1 96 ? 19.896 -12.247 -6.598 1.00 70.81 96 ARG A C 1
ATOM 739 O O . ARG A 1 96 ? 19.187 -13.138 -6.136 1.00 70.81 96 ARG A O 1
ATOM 746 N N . ALA A 1 97 ? 19.587 -10.961 -6.432 1.00 81.38 97 ALA A N 1
ATOM 747 C CA . ALA A 1 97 ? 18.397 -10.553 -5.694 1.00 81.38 97 ALA A CA 1
ATOM 748 C C . ALA A 1 97 ? 17.141 -10.797 -6.525 1.00 81.38 97 ALA A C 1
ATOM 750 O O . ALA A 1 97 ? 16.965 -10.218 -7.598 1.00 81.38 97 ALA A O 1
ATOM 751 N N . ARG A 1 98 ? 16.263 -11.647 -5.993 1.00 89.44 98 ARG A N 1
ATOM 752 C CA . ARG A 1 98 ? 14.987 -11.993 -6.619 1.00 89.44 98 ARG A CA 1
ATOM 753 C C . ARG A 1 98 ? 13.779 -11.580 -5.803 1.00 89.44 98 ARG A C 1
ATOM 755 O O . ARG A 1 98 ? 12.696 -11.803 -6.302 1.00 89.44 98 ARG A O 1
ATOM 762 N N . GLY A 1 99 ? 13.935 -11.003 -4.617 1.00 91.50 99 GLY A N 1
ATOM 763 C CA . GLY A 1 99 ? 12.834 -10.628 -3.727 1.00 91.50 99 GLY A CA 1
ATOM 764 C C . GLY A 1 99 ? 13.129 -11.005 -2.272 1.00 91.50 99 GLY A C 1
ATOM 765 O O . GLY A 1 99 ? 14.232 -11.493 -1.998 1.00 91.50 99 GLY A O 1
ATOM 766 N N . PRO A 1 100 ? 12.167 -10.799 -1.359 1.00 95.81 100 PRO A N 1
ATOM 767 C CA . PRO A 1 100 ? 10.808 -10.323 -1.639 1.00 95.81 100 PRO A CA 1
ATOM 768 C C . PRO A 1 100 ? 10.746 -8.817 -1.948 1.00 95.81 100 PRO A C 1
ATOM 770 O O . PRO A 1 100 ? 11.561 -8.034 -1.460 1.00 95.81 100 PRO A O 1
ATOM 773 N N . PHE A 1 101 ? 9.778 -8.425 -2.777 1.00 97.06 101 PHE A N 1
ATOM 774 C CA . PHE A 1 101 ? 9.495 -7.042 -3.162 1.00 97.06 101 PHE A CA 1
ATOM 775 C C . PHE A 1 101 ? 8.016 -6.699 -2.970 1.00 97.06 101 PHE A C 1
ATOM 777 O O . PHE A 1 101 ? 7.148 -7.566 -3.088 1.00 97.06 101 PHE A O 1
ATOM 784 N N . LEU A 1 102 ? 7.731 -5.408 -2.800 1.00 97.81 102 LEU A N 1
ATOM 785 C CA . LEU A 1 102 ? 6.388 -4.847 -2.910 1.00 97.81 102 LEU A CA 1
ATOM 786 C C . LEU A 1 102 ? 6.180 -4.278 -4.320 1.00 97.81 102 LEU A C 1
ATOM 788 O O . LEU A 1 102 ? 6.848 -3.331 -4.735 1.00 97.81 102 LEU A O 1
ATOM 792 N N . TYR A 1 103 ? 5.243 -4.849 -5.072 1.00 97.81 103 TYR A N 1
ATOM 793 C CA . TYR A 1 103 ? 4.844 -4.342 -6.383 1.00 97.81 103 TYR A CA 1
ATOM 794 C C . TYR A 1 103 ? 3.558 -3.520 -6.279 1.00 97.81 103 TYR A C 1
ATOM 796 O O . TYR A 1 103 ? 2.622 -3.926 -5.598 1.00 97.81 103 TYR A O 1
ATOM 804 N N . LEU A 1 104 ? 3.486 -2.381 -6.972 1.00 97.44 104 LEU A N 1
ATOM 805 C CA . LEU A 1 104 ? 2.319 -1.493 -6.952 1.00 97.44 104 LEU A CA 1
ATOM 806 C C . LEU A 1 104 ? 1.646 -1.465 -8.339 1.00 97.44 104 LEU A C 1
ATOM 808 O O . LEU A 1 104 ? 2.023 -0.633 -9.172 1.00 97.44 104 LEU A O 1
ATOM 812 N N . PRO A 1 105 ? 0.663 -2.348 -8.621 1.00 96.38 105 PRO A N 1
ATOM 813 C CA . PRO A 1 105 ? 0.050 -2.449 -9.950 1.00 96.38 105 PRO A CA 1
ATOM 814 C C . PRO A 1 105 ? -0.769 -1.214 -10.352 1.00 96.38 105 PRO A C 1
ATOM 816 O O . PRO A 1 105 ? -0.969 -0.969 -11.541 1.00 96.38 105 PRO A O 1
ATOM 819 N N . ARG A 1 106 ? -1.243 -0.420 -9.382 1.00 96.44 106 ARG A N 1
ATOM 820 C CA . ARG A 1 106 ? -1.958 0.841 -9.622 1.00 96.44 106 ARG A CA 1
ATOM 821 C C . ARG A 1 106 ? -1.835 1.773 -8.426 1.00 96.44 106 ARG A C 1
ATOM 823 O O . ARG A 1 106 ? -1.903 1.341 -7.275 1.00 96.44 106 ARG A O 1
ATOM 830 N N . LEU A 1 107 ? -1.716 3.067 -8.714 1.00 95.75 107 LEU A N 1
ATOM 831 C CA . LEU A 1 107 ? -1.930 4.120 -7.730 1.00 95.75 107 LEU A CA 1
ATOM 832 C C . LEU A 1 107 ? -2.812 5.220 -8.323 1.00 95.75 107 LEU A C 1
ATOM 834 O O . LEU A 1 107 ? -2.628 5.596 -9.477 1.00 95.75 107 LEU A O 1
ATOM 838 N N . PHE A 1 108 ? -3.702 5.796 -7.529 1.00 96.69 108 PHE A N 1
ATOM 839 C CA . PHE A 1 108 ? -4.412 7.028 -7.856 1.00 96.69 108 PHE A CA 1
ATOM 840 C C . PHE A 1 108 ? -3.880 8.156 -6.988 1.00 96.69 108 PHE A C 1
ATOM 842 O O . PHE A 1 108 ? -3.761 7.992 -5.778 1.00 96.69 108 PHE A O 1
ATOM 849 N N . ALA A 1 109 ? -3.582 9.306 -7.581 1.00 95.94 109 ALA A N 1
ATOM 850 C CA . ALA A 1 109 ? -3.169 10.496 -6.849 1.00 95.94 109 ALA A CA 1
ATOM 851 C C . ALA A 1 109 ? -4.057 11.688 -7.207 1.00 95.94 109 ALA A C 1
ATOM 853 O O . ALA A 1 109 ? -4.479 11.841 -8.352 1.00 95.94 109 ALA A O 1
ATOM 854 N N . SER A 1 110 ? -4.304 12.563 -6.232 1.00 94.19 110 SER A N 1
ATOM 855 C CA . SER A 1 110 ? -5.172 13.735 -6.405 1.00 94.19 110 SER A CA 1
ATOM 856 C C . SER A 1 110 ? -4.511 14.916 -7.122 1.00 94.19 110 SER A C 1
ATOM 858 O O . SER A 1 110 ? -5.150 15.947 -7.311 1.00 94.19 110 SER A O 1
ATOM 860 N N . GLN A 1 111 ? -3.227 14.810 -7.473 1.00 92.38 111 GLN A N 1
ATOM 861 C CA . GLN A 1 111 ? -2.457 15.872 -8.118 1.00 92.38 111 GLN A CA 1
ATOM 862 C C . GLN A 1 111 ? -1.595 15.323 -9.250 1.00 92.38 111 GLN A C 1
ATOM 864 O O . GLN A 1 111 ? -1.046 14.228 -9.153 1.00 92.38 111 GLN A O 1
ATOM 869 N N . ILE A 1 112 ? -1.424 16.127 -10.301 1.00 90.50 112 ILE A N 1
ATOM 870 C CA . ILE A 1 112 ? -0.737 15.714 -11.529 1.00 90.50 112 ILE A CA 1
ATOM 871 C C . ILE A 1 112 ? 0.787 15.604 -11.378 1.00 90.50 112 ILE A C 1
ATOM 873 O O . ILE A 1 112 ? 1.389 14.693 -11.941 1.00 90.50 112 ILE A O 1
ATOM 877 N N . LEU A 1 113 ? 1.425 16.479 -10.590 1.00 88.31 113 LEU A N 1
ATOM 878 C CA . LEU A 1 113 ? 2.885 16.465 -10.425 1.00 88.31 113 LEU A CA 1
ATOM 879 C C . LEU A 1 113 ? 3.393 15.147 -9.802 1.00 88.31 113 LEU A C 1
ATOM 881 O O . LEU A 1 113 ? 4.304 14.546 -10.375 1.00 88.31 113 LEU A O 1
ATOM 885 N N . PRO A 1 114 ? 2.787 14.616 -8.715 1.00 84.38 114 PRO A N 1
ATOM 886 C CA . PRO A 1 114 ? 3.120 13.284 -8.209 1.00 84.38 114 PRO A CA 1
ATOM 887 C C . PRO A 1 114 ? 2.905 12.145 -9.213 1.00 84.38 114 PRO A C 1
ATOM 889 O O . PRO A 1 114 ? 3.648 11.164 -9.166 1.00 84.38 114 PRO A O 1
ATOM 892 N N . VAL A 1 115 ? 1.908 12.252 -10.103 1.00 86.75 115 VAL A N 1
ATOM 893 C CA . VAL A 1 115 ? 1.638 11.249 -11.151 1.00 86.75 115 VAL A CA 1
ATOM 894 C C . VAL A 1 115 ? 2.786 11.224 -12.155 1.00 86.75 115 VAL A C 1
ATOM 896 O O . VAL A 1 115 ? 3.406 10.180 -12.342 1.00 86.75 115 VAL A O 1
ATOM 899 N N . ILE A 1 116 ? 3.126 12.385 -12.723 1.00 87.38 116 ILE A N 1
ATOM 900 C CA . ILE A 1 116 ? 4.207 12.516 -13.708 1.00 87.38 116 ILE A CA 1
ATOM 901 C C . ILE A 1 116 ? 5.551 12.092 -13.102 1.00 87.38 116 ILE A C 1
ATOM 903 O O . ILE A 1 116 ? 6.289 11.330 -13.722 1.00 87.38 116 ILE A O 1
ATOM 907 N N . GLY A 1 117 ? 5.856 12.523 -11.873 1.00 85.31 117 GLY A N 1
ATOM 908 C CA . GLY A 1 117 ? 7.079 12.112 -11.180 1.00 85.31 117 GLY A CA 1
ATOM 909 C C . GLY A 1 117 ? 7.145 10.596 -10.961 1.00 85.31 117 GLY A C 1
ATOM 910 O O . GLY A 1 117 ? 8.172 9.976 -11.227 1.00 85.31 117 GLY A O 1
ATOM 911 N N . GLY A 1 118 ? 6.033 9.980 -10.548 1.00 82.31 118 GLY A N 1
ATOM 912 C CA . GLY A 1 118 ? 5.921 8.528 -10.397 1.00 82.31 118 GLY A CA 1
ATOM 913 C C . GLY A 1 118 ? 6.234 7.761 -11.684 1.00 82.31 118 GLY A C 1
ATOM 914 O O . GLY A 1 118 ? 6.927 6.747 -11.630 1.00 82.31 118 GLY A O 1
ATOM 915 N N . TRP A 1 119 ? 5.762 8.266 -12.827 1.00 87.00 119 TRP A N 1
ATOM 916 C CA . TRP A 1 119 ? 6.005 7.677 -14.146 1.00 87.00 119 TRP A CA 1
ATOM 917 C C . TRP A 1 119 ? 7.459 7.806 -14.580 1.00 87.00 119 TRP A C 1
ATOM 919 O O . TRP A 1 119 ? 8.087 6.805 -14.909 1.00 87.00 119 TRP A O 1
ATOM 929 N N . LEU A 1 120 ? 7.982 9.035 -14.577 1.00 84.88 120 LEU A N 1
ATOM 930 C CA . LEU A 1 120 ? 9.286 9.345 -15.161 1.00 84.88 120 LEU A CA 1
ATOM 931 C C . LEU A 1 120 ? 10.444 8.733 -14.381 1.00 84.88 120 LEU A C 1
ATOM 933 O O . LEU A 1 120 ? 11.432 8.327 -14.985 1.00 84.88 120 LEU A O 1
ATOM 937 N N . PHE A 1 121 ? 10.336 8.692 -13.055 1.00 84.12 121 PHE A N 1
ATOM 938 C CA . PHE A 1 121 ? 11.432 8.226 -12.218 1.00 84.12 121 PHE A CA 1
ATOM 939 C C . PHE A 1 121 ? 11.233 6.775 -11.789 1.00 84.12 121 PHE A C 1
ATOM 941 O O . PHE A 1 121 ? 12.160 5.995 -11.928 1.00 84.12 121 PHE A O 1
ATOM 948 N N . TRP A 1 122 ? 10.052 6.365 -11.318 1.00 88.12 122 TRP A N 1
ATOM 949 C CA . TRP A 1 122 ? 9.855 5.040 -10.702 1.00 88.12 122 TRP A CA 1
ATOM 950 C C . TRP A 1 122 ? 9.061 4.044 -11.556 1.00 88.12 122 TRP A C 1
ATOM 952 O O . TRP A 1 122 ? 8.828 2.926 -11.098 1.00 88.12 122 TRP A O 1
ATOM 962 N N . GLY A 1 123 ? 8.598 4.417 -12.753 1.00 88.75 123 GLY A N 1
ATOM 963 C CA . GLY A 1 123 ? 7.750 3.542 -13.572 1.00 88.75 123 GLY A CA 1
ATOM 964 C C . GLY A 1 123 ? 6.487 3.059 -12.843 1.00 88.75 123 GLY A C 1
ATOM 965 O O . GLY A 1 123 ? 5.968 1.982 -13.130 1.00 88.75 123 GLY A O 1
ATOM 966 N N . LEU A 1 124 ? 6.012 3.812 -11.844 1.00 90.56 124 LEU A N 1
ATOM 967 C CA . LEU A 1 124 ? 4.826 3.445 -11.072 1.00 90.56 124 LEU A CA 1
ATOM 968 C C . LEU A 1 124 ? 3.587 3.630 -11.939 1.00 90.56 124 LEU A C 1
ATOM 970 O O . LEU A 1 124 ? 3.458 4.653 -12.600 1.00 90.56 124 LEU A O 1
ATOM 974 N N . ALA A 1 125 ? 2.622 2.716 -11.878 1.00 92.25 125 ALA A N 1
ATOM 975 C CA . ALA A 1 125 ? 1.368 2.825 -12.623 1.00 92.25 125 ALA A CA 1
ATOM 976 C C . ALA A 1 125 ? 0.401 3.850 -11.989 1.00 92.25 125 ALA A C 1
ATOM 978 O O . ALA A 1 125 ? -0.740 3.531 -11.650 1.00 92.25 125 ALA A O 1
ATOM 979 N N . LYS A 1 126 ? 0.859 5.093 -11.786 1.00 92.69 126 LYS A N 1
ATOM 980 C CA . LYS A 1 126 ? 0.046 6.172 -11.214 1.00 92.69 126 LYS A CA 1
ATOM 981 C C . LYS A 1 126 ? -1.012 6.647 -12.209 1.00 92.69 126 LYS A C 1
ATOM 983 O O . LYS A 1 126 ? -0.783 6.645 -13.411 1.00 92.69 126 LYS A O 1
ATOM 988 N N . GLN A 1 127 ? -2.152 7.100 -11.722 1.00 94.12 127 GLN A N 1
ATOM 989 C CA . GLN A 1 127 ? -3.175 7.798 -12.490 1.00 94.12 127 GLN A CA 1
ATOM 990 C C . GLN A 1 127 ? -3.683 8.979 -11.677 1.00 94.12 127 GLN A C 1
ATOM 992 O O . GLN A 1 127 ? -3.664 8.965 -10.445 1.00 94.12 127 GLN A O 1
ATOM 997 N N . LEU A 1 128 ? -4.132 10.019 -12.373 1.00 94.62 128 LEU A N 1
ATOM 998 C CA . LEU A 1 128 ? -4.873 11.080 -11.714 1.00 94.62 128 LEU A CA 1
ATOM 999 C C . LEU A 1 128 ? -6.235 10.513 -11.305 1.00 94.62 128 LEU A C 1
ATOM 1001 O O . LEU A 1 128 ? -6.915 9.900 -12.122 1.00 94.62 128 LEU A O 1
ATOM 1005 N N . GLY A 1 129 ? -6.624 10.710 -10.055 1.00 93.00 129 GLY A N 1
ATOM 1006 C CA . GLY A 1 129 ? -7.926 10.291 -9.548 1.00 93.00 129 GLY A CA 1
ATOM 1007 C C . GLY A 1 129 ? -8.429 11.288 -8.523 1.00 93.00 129 GLY A C 1
ATOM 1008 O O . GLY A 1 129 ? -7.643 11.967 -7.855 1.00 93.00 129 GLY A O 1
ATOM 1009 N N . ARG A 1 130 ? -9.747 11.399 -8.379 1.00 94.56 130 ARG A N 1
ATOM 1010 C CA . ARG A 1 130 ? -10.314 12.228 -7.318 1.00 94.56 130 ARG A CA 1
ATOM 1011 C C . ARG A 1 130 ? -10.464 11.384 -6.066 1.00 94.56 130 ARG A C 1
ATOM 1013 O O . ARG A 1 130 ? -11.042 10.307 -6.112 1.00 94.56 130 ARG A O 1
ATOM 1020 N N . ILE A 1 131 ? -9.961 11.884 -4.942 1.00 94.50 131 ILE A N 1
ATOM 1021 C CA . ILE A 1 131 ? -10.021 11.172 -3.664 1.00 94.50 131 ILE A CA 1
ATOM 1022 C C . ILE A 1 131 ? -10.730 12.057 -2.648 1.00 94.50 131 ILE A C 1
ATOM 1024 O O . ILE A 1 131 ? -10.235 13.126 -2.272 1.00 94.50 131 ILE A O 1
ATOM 1028 N N . ARG A 1 132 ? -11.903 11.614 -2.200 1.00 93.75 132 ARG A N 1
ATOM 1029 C CA . ARG A 1 132 ? -12.678 12.276 -1.148 1.00 93.75 132 ARG A CA 1
ATOM 1030 C C . ARG A 1 132 ? -12.474 11.526 0.157 1.00 93.75 132 ARG A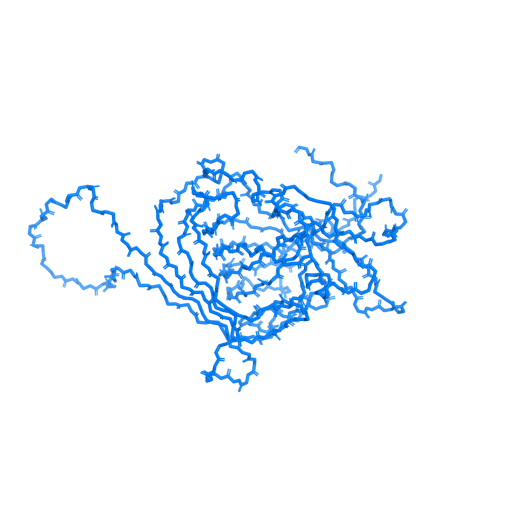 C 1
ATOM 1032 O O . ARG A 1 132 ? -12.537 10.305 0.183 1.00 93.75 132 ARG A O 1
ATOM 1039 N N . GLU A 1 133 ? -12.215 12.279 1.216 1.00 89.75 133 GLU A N 1
ATOM 1040 C CA . GLU A 1 133 ? -12.103 11.773 2.582 1.00 89.75 133 GLU A CA 1
ATOM 1041 C C . GLU A 1 133 ? -13.108 12.555 3.414 1.00 89.75 133 GLU A C 1
ATOM 1043 O O . GLU A 1 133 ? -13.145 13.783 3.317 1.00 89.75 133 GLU A O 1
ATOM 1048 N N . MET A 1 134 ? -13.927 11.850 4.181 1.00 83.88 134 MET A N 1
ATOM 1049 C CA . MET A 1 134 ? -14.880 12.440 5.112 1.00 83.88 134 MET A CA 1
ATOM 1050 C C . MET A 1 134 ? -14.667 11.755 6.452 1.00 83.88 134 MET A C 1
ATOM 1052 O O . MET A 1 134 ? -15.011 10.585 6.606 1.00 83.88 134 MET A O 1
ATOM 1056 N N . SER A 1 135 ? -14.055 12.457 7.396 1.00 76.69 135 SER A N 1
ATOM 1057 C CA . SER A 1 135 ? -13.942 12.020 8.784 1.00 76.69 135 SER A CA 1
ATOM 1058 C C . SER A 1 135 ? -15.138 12.553 9.567 1.00 76.69 135 SER A C 1
ATOM 1060 O O . SER A 1 135 ? -15.350 13.765 9.616 1.00 76.69 135 SER A O 1
ATOM 1062 N N . PHE A 1 136 ? -15.902 11.659 10.184 1.00 55.91 136 PHE A N 1
ATOM 1063 C CA . PHE A 1 136 ? -16.990 11.985 11.093 1.00 55.91 136 PHE A CA 1
ATOM 1064 C C . PHE A 1 136 ? -16.464 11.844 12.525 1.00 55.91 136 PHE A C 1
ATOM 1066 O O . PHE A 1 136 ? -16.418 10.761 13.109 1.00 55.91 136 PHE A O 1
ATOM 1073 N N . GLY A 1 137 ? -16.016 12.971 13.072 1.00 53.56 137 GLY A N 1
ATOM 1074 C CA . GLY A 1 137 ? -15.741 13.147 14.494 1.00 53.56 137 GLY A CA 1
ATOM 1075 C C . GLY A 1 137 ? -16.574 14.312 15.030 1.00 53.56 137 GLY A C 1
ATOM 1076 O O . GLY A 1 137 ? -17.099 15.090 14.232 1.00 53.56 137 GLY A O 1
ATOM 1077 N N . PRO A 1 138 ? -16.721 14.464 16.358 1.00 45.75 138 PRO A N 1
ATOM 1078 C CA . PRO A 1 138 ? -17.380 15.635 16.912 1.00 45.75 138 PRO A CA 1
ATOM 1079 C C . PRO A 1 138 ? -16.564 16.865 16.520 1.00 45.75 138 PRO A C 1
ATOM 1081 O O . PRO A 1 138 ? -15.447 17.059 17.006 1.00 45.75 138 PRO A O 1
ATOM 1084 N N . ASP A 1 139 ? -17.131 17.646 15.608 1.00 42.62 139 ASP A N 1
ATOM 1085 C CA . ASP A 1 139 ? -16.632 18.920 15.121 1.00 42.62 139 ASP A CA 1
ATOM 1086 C C . ASP A 1 139 ? -16.198 19.764 16.330 1.00 42.62 139 ASP A C 1
ATOM 1088 O O . ASP A 1 139 ? -17.024 20.277 17.088 1.00 42.62 139 ASP A O 1
ATOM 1092 N N . LYS A 1 140 ? -14.889 19.902 16.571 1.00 41.00 140 LYS A N 1
ATOM 1093 C CA . LYS A 1 140 ? -14.412 21.045 17.352 1.00 41.00 140 LYS A CA 1
ATOM 1094 C C . LYS A 1 140 ? -14.378 22.205 16.378 1.00 41.00 140 LYS A C 1
ATOM 1096 O O . LYS A 1 140 ? -13.322 22.562 15.863 1.00 41.00 140 LYS A O 1
ATOM 1101 N N . GLY A 1 141 ? -15.578 22.713 16.107 1.00 36.38 141 GLY A N 1
ATOM 1102 C CA . GLY A 1 141 ? -15.797 23.915 15.334 1.00 36.38 141 GLY A CA 1
ATOM 1103 C C . GLY A 1 141 ? -14.833 25.001 15.789 1.00 36.38 141 GLY A C 1
ATOM 1104 O O . GLY A 1 141 ? -14.628 25.240 16.982 1.00 36.38 141 GLY A O 1
ATOM 1105 N N . ALA A 1 142 ? -14.211 25.602 14.788 1.00 38.75 142 ALA A N 1
ATOM 1106 C CA . ALA A 1 142 ? -13.432 26.810 14.886 1.00 38.75 142 ALA A CA 1
ATOM 1107 C C . ALA A 1 142 ? -14.153 27.889 15.715 1.00 38.75 142 ALA A C 1
ATOM 1109 O O . ALA A 1 142 ? -15.352 28.095 15.568 1.00 38.75 142 ALA A O 1
ATOM 1110 N N . ASN A 1 143 ? -13.378 28.599 16.536 1.00 41.38 143 ASN A N 1
ATOM 1111 C CA . ASN A 1 143 ? -13.554 30.006 16.901 1.00 41.38 143 ASN A CA 1
ATOM 1112 C C . ASN A 1 143 ? -15.000 30.525 17.037 1.00 41.38 143 ASN A C 1
ATOM 1114 O O . ASN A 1 143 ? -15.544 31.133 16.119 1.00 41.38 143 ASN A O 1
ATOM 1118 N N . GLY A 1 144 ? -15.552 30.418 18.243 1.00 34.66 144 GLY A N 1
ATOM 1119 C CA . GLY A 1 144 ? -16.665 31.244 18.703 1.00 34.66 144 GLY A CA 1
ATOM 1120 C C . GLY A 1 144 ? -16.422 31.647 20.151 1.00 34.66 144 GLY A C 1
ATOM 1121 O O . GLY A 1 144 ? -16.567 30.829 21.054 1.00 34.66 144 GLY A O 1
ATOM 1122 N N . ALA A 1 145 ? -15.991 32.888 20.373 1.00 43.97 145 ALA A N 1
ATOM 1123 C CA . ALA A 1 145 ? -15.933 33.482 21.701 1.00 43.97 145 ALA A CA 1
ATOM 1124 C C . ALA A 1 145 ? -17.358 33.585 22.275 1.00 43.97 145 ALA A C 1
ATOM 1126 O O . ALA A 1 145 ? -18.220 34.197 21.648 1.00 43.97 145 ALA A O 1
ATOM 1127 N N . GLY A 1 146 ? -17.605 33.010 23.455 1.00 43.06 146 GLY A N 1
ATOM 1128 C CA . GLY A 1 146 ? -18.864 33.215 24.174 1.00 43.06 146 GLY A CA 1
ATOM 1129 C C . GLY A 1 146 ? -19.184 32.155 25.228 1.00 43.06 146 GLY A C 1
ATOM 1130 O O . GLY A 1 146 ? -19.606 31.061 24.883 1.00 43.06 146 GLY A O 1
ATOM 1131 N N . ALA A 1 147 ? -19.053 32.557 26.497 1.00 44.06 147 ALA A N 1
ATOM 1132 C CA . ALA A 1 147 ? -19.618 31.970 27.721 1.00 44.06 147 ALA A CA 1
ATOM 1133 C C . ALA A 1 147 ? -19.133 30.572 28.177 1.00 44.06 147 ALA A C 1
ATOM 1135 O O . ALA A 1 147 ? -19.521 29.529 27.656 1.00 44.06 147 ALA A O 1
ATOM 1136 N N . GLU A 1 148 ? -18.347 30.572 29.261 1.00 42.84 148 GLU A N 1
ATOM 1137 C CA . GLU A 1 148 ? -18.086 29.409 30.117 1.00 42.84 148 GLU A CA 1
ATOM 1138 C C . GLU A 1 148 ? -19.388 28.909 30.765 1.00 42.84 148 GLU A C 1
ATOM 1140 O O . GLU A 1 148 ? -19.915 29.516 31.696 1.00 42.84 148 GLU A O 1
ATOM 1145 N N . ALA A 1 149 ? -19.891 27.770 30.291 1.00 43.41 149 ALA A N 1
ATOM 1146 C CA . ALA A 1 149 ? -20.809 26.921 31.045 1.00 43.41 149 ALA A CA 1
ATOM 1147 C C . ALA A 1 149 ? -20.002 25.895 31.873 1.00 43.41 149 ALA A C 1
ATOM 1149 O O . ALA A 1 149 ? -18.918 25.482 31.442 1.00 43.41 149 ALA A O 1
ATOM 1150 N N . PRO A 1 150 ? -20.495 25.462 33.050 1.00 47.81 150 PRO A N 1
ATOM 1151 C CA . PRO A 1 150 ? -19.741 24.597 33.953 1.00 47.81 150 PRO A CA 1
ATOM 1152 C C . PRO A 1 150 ? -19.396 23.254 33.296 1.00 47.81 150 PRO A C 1
ATOM 1154 O O . PRO A 1 150 ? -20.253 22.563 32.742 1.00 47.81 150 PRO A O 1
ATOM 1157 N N . ARG A 1 151 ? -18.107 22.889 33.368 1.00 45.00 151 ARG A N 1
ATOM 1158 C CA . ARG A 1 151 ? -17.563 21.596 32.933 1.00 45.00 151 ARG A CA 1
ATOM 1159 C C . ARG A 1 151 ? -18.254 20.464 33.695 1.00 45.00 151 ARG A C 1
ATOM 1161 O O . ARG A 1 151 ? -17.901 20.174 34.831 1.00 45.00 151 ARG A O 1
ATOM 1168 N N . SER A 1 152 ? -19.202 19.801 33.041 1.00 49.22 152 SER A N 1
ATOM 1169 C CA . SER A 1 152 ? -19.613 18.448 33.413 1.00 49.22 152 SER A CA 1
ATOM 1170 C C . SER A 1 152 ? -18.395 17.525 33.275 1.00 49.22 152 SER A C 1
ATOM 1172 O O . SER A 1 152 ? -17.791 17.449 32.200 1.00 49.22 152 SER A O 1
ATOM 1174 N N . GLU A 1 153 ? -18.000 16.886 34.380 1.00 47.00 153 GLU A N 1
ATOM 1175 C CA . GLU A 1 153 ? -17.019 15.798 34.424 1.00 47.00 153 GLU A CA 1
ATOM 1176 C C . GLU A 1 153 ? -17.433 14.712 33.425 1.00 47.00 153 GLU A C 1
ATOM 1178 O O . GLU A 1 153 ? -18.351 13.929 33.661 1.00 47.00 153 GLU A O 1
ATOM 1183 N N . LYS A 1 154 ? -16.783 14.699 32.257 1.00 48.59 154 LYS A N 1
ATOM 1184 C CA . LYS A 1 154 ? -16.987 13.648 31.263 1.00 48.59 154 LYS A CA 1
ATOM 1185 C C . LYS A 1 154 ? -16.380 12.356 31.780 1.00 48.59 154 LYS A C 1
ATOM 1187 O O . LYS A 1 154 ? -15.194 12.309 32.097 1.00 48.59 154 LYS A O 1
ATOM 1192 N N . ASN A 1 155 ? -17.218 11.327 31.814 1.00 51.09 155 ASN A N 1
ATOM 1193 C CA . ASN A 1 155 ? -16.875 9.970 32.199 1.00 51.09 155 ASN A CA 1
ATOM 1194 C C . ASN A 1 155 ? -15.640 9.501 31.389 1.00 51.09 155 ASN A C 1
ATOM 1196 O O . ASN A 1 155 ? -15.730 9.420 30.161 1.00 51.09 155 ASN A O 1
ATOM 1200 N N . PRO A 1 156 ? -14.485 9.220 32.022 1.00 53.81 156 PRO A N 1
ATOM 1201 C CA . PRO A 1 156 ? -13.221 8.932 31.329 1.00 53.81 156 PRO A CA 1
ATOM 1202 C C . PRO A 1 156 ? -13.221 7.622 30.520 1.00 53.81 156 PRO A C 1
ATOM 1204 O O . PRO A 1 156 ? -12.228 7.302 29.875 1.00 53.81 156 PRO A O 1
ATOM 1207 N N . HIS A 1 157 ? -14.334 6.884 30.520 1.00 52.16 157 HIS A N 1
ATOM 1208 C CA . HIS A 1 157 ? -14.505 5.620 29.805 1.00 52.16 157 HIS A CA 1
ATOM 1209 C C . HIS A 1 157 ? -15.403 5.701 28.562 1.00 52.16 157 HIS A C 1
ATOM 1211 O O . HIS A 1 157 ? -15.603 4.682 27.906 1.00 52.16 157 HIS A O 1
ATOM 1217 N N . GLU A 1 158 ? -15.938 6.873 28.199 1.00 50.16 158 GLU A N 1
ATOM 1218 C CA . GLU A 1 158 ? -16.708 7.009 26.957 1.00 50.16 158 GLU A CA 1
ATOM 1219 C C . GLU A 1 158 ? -15.754 7.023 25.751 1.00 50.16 158 GLU A C 1
ATOM 1221 O O . GLU A 1 158 ? -15.188 8.053 25.370 1.00 50.16 158 GLU A O 1
ATOM 1226 N N . THR A 1 159 ? -15.530 5.838 25.181 1.00 56.97 159 THR A N 1
ATOM 1227 C CA . THR A 1 159 ? -14.705 5.629 23.990 1.00 56.97 159 THR A CA 1
ATOM 1228 C C . THR A 1 159 ? -15.354 6.378 22.829 1.00 56.97 159 THR A C 1
ATOM 1230 O O . THR A 1 159 ? -16.463 6.063 22.401 1.00 56.97 159 THR A O 1
ATOM 1233 N N . ARG A 1 160 ? -14.704 7.433 22.333 1.00 63.03 160 ARG A N 1
ATOM 1234 C CA . ARG A 1 160 ? -15.230 8.181 21.189 1.00 63.03 160 ARG A CA 1
ATOM 1235 C C . ARG A 1 160 ? -15.109 7.332 19.931 1.00 63.03 160 ARG A C 1
ATOM 1237 O O . ARG A 1 160 ? -14.001 7.088 19.466 1.00 63.03 160 ARG A O 1
ATOM 1244 N N . HIS A 1 161 ? -16.249 6.976 19.352 1.00 76.44 161 HIS A N 1
ATOM 1245 C CA . HIS A 1 161 ? -16.329 6.338 18.043 1.00 76.44 161 HIS A CA 1
ATOM 1246 C C . HIS A 1 161 ? -16.003 7.365 16.946 1.00 76.44 161 HIS A C 1
ATOM 1248 O O . HIS A 1 161 ? -16.882 8.042 16.412 1.00 76.44 161 HIS A O 1
ATOM 1254 N N . GLU A 1 162 ? -14.717 7.544 16.646 1.00 89.75 162 GLU A N 1
ATOM 1255 C CA . GLU A 1 162 ? -14.285 8.274 15.453 1.00 89.75 162 GLU A CA 1
ATOM 1256 C C . GLU A 1 162 ? -14.516 7.374 14.235 1.00 89.75 162 GLU A C 1
ATOM 1258 O O . GLU A 1 162 ? -14.016 6.250 14.176 1.00 89.75 162 GLU A O 1
ATOM 1263 N N . THR A 1 163 ? -15.276 7.862 13.256 1.00 93.38 163 THR A N 1
ATOM 1264 C CA . THR A 1 163 ? -15.533 7.133 12.009 1.00 93.38 163 THR A CA 1
ATOM 1265 C C . THR A 1 163 ? -15.081 7.954 10.813 1.00 93.38 163 THR A C 1
ATOM 1267 O O . THR A 1 163 ? -14.901 9.170 10.890 1.00 93.38 163 THR A O 1
ATOM 1270 N N . GLY A 1 164 ? -14.870 7.307 9.675 1.00 95.31 164 GLY A N 1
ATOM 1271 C CA . GLY A 1 164 ? -14.537 8.022 8.454 1.00 95.31 164 GLY A CA 1
ATOM 1272 C C . GLY A 1 164 ? -14.737 7.199 7.199 1.00 95.31 164 GLY A C 1
ATOM 1273 O O . GLY A 1 164 ? -15.014 5.999 7.239 1.00 95.31 164 GLY A O 1
ATOM 1274 N N . THR A 1 165 ? -14.629 7.874 6.061 1.00 96.31 165 THR A N 1
ATOM 1275 C CA . THR A 1 165 ? -14.774 7.262 4.744 1.00 96.31 165 THR A CA 1
ATOM 1276 C C . THR A 1 165 ? -13.771 7.825 3.744 1.00 96.31 165 THR A C 1
ATOM 1278 O O . THR A 1 165 ? -13.483 9.022 3.755 1.00 96.31 165 THR A O 1
ATOM 1281 N N . TYR A 1 166 ? -13.286 6.969 2.846 1.00 96.06 166 TYR A N 1
ATOM 1282 C CA . TYR A 1 166 ? -12.582 7.343 1.624 1.00 96.06 166 TYR A CA 1
ATOM 1283 C C . TYR A 1 166 ? -13.367 6.864 0.409 1.00 96.06 166 TYR A C 1
ATOM 1285 O O . TYR A 1 166 ? -13.947 5.779 0.419 1.00 96.06 166 TYR A O 1
ATOM 1293 N N . ARG A 1 167 ? -13.348 7.656 -0.660 1.00 97.19 167 ARG A N 1
ATOM 1294 C CA . ARG A 1 167 ? -13.848 7.262 -1.980 1.00 97.19 167 ARG A CA 1
ATOM 1295 C C . ARG A 1 167 ? -12.879 7.721 -3.052 1.00 97.19 167 ARG A C 1
ATOM 1297 O O . ARG A 1 167 ? -12.467 8.886 -3.045 1.00 97.19 167 ARG A O 1
ATOM 1304 N N . VAL A 1 168 ? -12.537 6.812 -3.954 1.00 96.31 168 VAL A N 1
ATOM 1305 C CA . VAL A 1 168 ? -11.679 7.073 -5.109 1.00 96.31 168 VAL A CA 1
ATOM 1306 C C . VAL A 1 168 ? -12.535 7.015 -6.359 1.00 96.31 168 VAL A C 1
ATOM 1308 O O . VAL A 1 168 ? -13.259 6.046 -6.565 1.00 96.31 168 VAL A O 1
ATOM 1311 N N . PHE A 1 169 ? -12.439 8.051 -7.178 1.00 95.56 169 PHE A N 1
ATOM 1312 C CA . PHE A 1 169 ? -13.157 8.171 -8.437 1.00 95.56 169 PHE A CA 1
ATOM 1313 C C . PHE A 1 169 ? -12.154 8.157 -9.594 1.00 95.56 169 PHE A C 1
ATOM 1315 O O . PHE A 1 169 ? -11.059 8.735 -9.455 1.00 95.56 169 PHE A O 1
ATOM 1322 N N . PRO A 1 170 ? -12.502 7.512 -10.717 1.00 88.44 170 PRO A N 1
ATOM 1323 C CA . PRO A 1 170 ? -11.656 7.500 -11.895 1.00 88.44 170 PRO A CA 1
ATOM 1324 C C . PRO A 1 170 ? -11.554 8.919 -12.488 1.00 88.44 170 PRO A C 1
ATOM 1326 O O . PRO A 1 170 ? -12.369 9.799 -12.200 1.00 88.44 170 PRO A O 1
ATOM 1329 N N . PRO A 1 171 ? -10.528 9.206 -13.301 1.00 83.94 171 PRO A N 1
ATOM 1330 C CA . PRO A 1 171 ? -10.425 10.503 -13.953 1.00 83.94 171 PRO A CA 1
ATOM 1331 C C . PRO A 1 171 ? -11.597 10.735 -14.918 1.00 83.94 171 PRO A C 1
ATOM 1333 O O . PRO A 1 171 ? -11.802 9.962 -15.848 1.00 83.94 171 PRO A O 1
ATOM 1336 N N . GLY A 1 172 ? -12.319 11.841 -14.724 1.00 83.06 172 GLY A N 1
ATOM 1337 C CA . GLY A 1 172 ? -13.384 12.296 -15.627 1.00 83.06 172 GLY A CA 1
ATOM 1338 C C . GLY A 1 172 ? -14.801 11.845 -15.264 1.00 83.06 172 GLY A C 1
ATOM 1339 O O . GLY A 1 172 ? -15.740 12.379 -15.848 1.00 83.06 172 GLY A O 1
ATOM 1340 N N . ASP A 1 173 ? -14.967 10.952 -14.288 1.00 81.69 173 ASP A N 1
ATOM 1341 C CA . ASP A 1 173 ? -16.275 10.516 -13.790 1.00 81.69 173 ASP A CA 1
ATOM 1342 C C . ASP A 1 173 ? -16.327 10.627 -12.261 1.00 81.69 173 ASP A C 1
ATOM 1344 O O . ASP A 1 173 ? -15.405 10.230 -11.553 1.00 81.69 173 ASP A O 1
ATOM 1348 N N . ASP A 1 174 ? -17.405 11.222 -11.762 1.00 84.06 174 ASP A N 1
ATOM 1349 C CA . ASP A 1 174 ? -17.651 11.482 -10.345 1.00 84.06 174 ASP A CA 1
ATOM 1350 C C . ASP A 1 174 ? -18.908 10.793 -9.813 1.00 84.06 174 ASP A C 1
ATOM 1352 O O . ASP A 1 174 ? -19.235 10.956 -8.632 1.00 84.06 174 ASP A O 1
ATOM 1356 N N . ALA A 1 175 ? -19.640 10.083 -10.673 1.00 85.69 175 ALA A N 1
ATOM 1357 C CA . ALA A 1 175 ? -20.890 9.443 -10.304 1.00 85.69 175 ALA A CA 1
ATOM 1358 C C . ALA A 1 175 ? -20.630 8.226 -9.411 1.00 85.69 175 ALA A C 1
ATOM 1360 O O . ALA A 1 175 ? -21.259 8.087 -8.359 1.00 85.69 175 ALA A O 1
ATOM 1361 N N . GLU A 1 176 ? -19.653 7.397 -9.785 1.00 90.38 176 GLU A N 1
ATOM 1362 C CA . GLU A 1 176 ? -19.361 6.136 -9.110 1.00 90.38 176 GLU A CA 1
ATOM 1363 C C . GLU A 1 176 ? -17.892 6.054 -8.681 1.00 90.38 176 GLU A C 1
ATOM 1365 O O . GLU A 1 176 ? -16.965 6.377 -9.426 1.00 90.38 176 GLU A O 1
ATOM 1370 N N . SER A 1 177 ? -17.669 5.664 -7.423 1.00 95.50 177 SER A N 1
ATOM 1371 C CA . SER A 1 177 ? -16.323 5.363 -6.939 1.00 95.50 177 SER A CA 1
ATOM 1372 C C . SER A 1 177 ? -15.896 3.985 -7.425 1.00 95.50 177 SER A C 1
ATOM 1374 O O . SER A 1 177 ? -16.719 3.083 -7.423 1.00 95.50 177 SER A O 1
ATOM 1376 N N . ILE A 1 178 ? -14.616 3.816 -7.758 1.00 96.81 178 ILE A N 1
ATOM 1377 C CA . ILE A 1 178 ? -14.010 2.523 -8.134 1.00 96.81 178 ILE A CA 1
ATOM 1378 C C . ILE A 1 178 ? -13.576 1.701 -6.911 1.00 96.81 178 ILE A C 1
ATOM 1380 O O . ILE A 1 178 ? -13.525 0.472 -6.955 1.00 96.81 178 ILE A O 1
ATOM 1384 N N . VAL A 1 179 ? -13.227 2.395 -5.823 1.00 97.94 179 VAL A N 1
ATOM 1385 C CA . VAL A 1 179 ? -12.937 1.803 -4.517 1.00 97.94 179 VAL A CA 1
ATOM 1386 C C . VAL A 1 179 ? -13.359 2.768 -3.413 1.00 97.94 179 VAL A C 1
ATOM 1388 O O . VAL A 1 179 ? -13.090 3.979 -3.469 1.00 97.94 179 VAL A O 1
ATOM 1391 N N . SER A 1 180 ? -13.979 2.231 -2.369 1.00 97.94 180 SER A N 1
ATOM 1392 C CA . SER A 1 180 ? -14.324 2.966 -1.161 1.00 97.94 180 SER A CA 1
ATOM 1393 C C . SER A 1 180 ? -13.900 2.240 0.114 1.00 97.94 180 SER A C 1
ATOM 1395 O O . SER A 1 180 ? -13.810 1.016 0.183 1.00 97.94 180 SER A O 1
ATOM 1397 N N . LEU A 1 181 ? -13.619 3.021 1.153 1.00 98.38 181 LEU A N 1
ATOM 1398 C CA . LEU A 1 181 ? -13.309 2.549 2.497 1.00 98.38 181 LEU A CA 1
ATOM 1399 C C . LEU A 1 181 ? -14.247 3.255 3.467 1.00 98.38 181 LEU A C 1
ATOM 1401 O O . LEU A 1 181 ? -14.377 4.473 3.419 1.00 98.38 181 LEU A O 1
ATOM 1405 N N . SER A 1 182 ? -14.856 2.508 4.374 1.00 97.94 182 SER A N 1
ATOM 1406 C CA . SER A 1 182 ? -15.479 3.034 5.588 1.00 97.94 182 SER A CA 1
ATOM 1407 C C . SER A 1 182 ? -14.775 2.425 6.788 1.00 97.94 182 SER A C 1
ATOM 1409 O O . SER A 1 182 ? -14.395 1.253 6.739 1.00 97.94 182 SER A O 1
ATOM 1411 N N . TYR A 1 183 ? -14.548 3.217 7.830 1.00 97.50 183 TYR A N 1
ATOM 1412 C CA . TYR A 1 183 ? -13.808 2.758 8.993 1.00 97.50 183 TYR A CA 1
ATOM 1413 C C . TYR A 1 183 ? -14.326 3.341 10.303 1.00 97.50 183 TYR A C 1
ATOM 1415 O O . TYR A 1 183 ? -14.881 4.440 10.343 1.00 97.50 183 TYR A O 1
ATOM 1423 N N . GLU A 1 184 ? -14.082 2.594 11.370 1.00 96.81 184 GLU A N 1
ATOM 1424 C CA . GLU A 1 184 ? -14.269 2.966 12.766 1.00 96.81 184 GLU A CA 1
ATOM 1425 C C . GLU A 1 184 ? -12.934 2.784 13.492 1.00 96.81 184 GLU A C 1
ATOM 1427 O O . GLU A 1 184 ? -12.247 1.774 13.320 1.00 96.81 184 GLU A O 1
ATOM 1432 N N . VAL A 1 185 ? -12.545 3.779 14.281 1.00 96.00 185 VAL A N 1
ATOM 1433 C CA . VAL A 1 185 ? -11.337 3.731 15.104 1.00 96.00 185 VAL A CA 1
ATOM 1434 C C . VAL A 1 185 ? -11.621 2.933 16.373 1.00 96.00 185 VAL A C 1
ATOM 1436 O O . VAL A 1 185 ? -12.536 3.276 17.117 1.00 96.00 185 VAL A O 1
ATOM 1439 N N . THR A 1 186 ? -10.813 1.905 16.643 1.00 96.00 186 THR A N 1
ATOM 1440 C CA . THR A 1 186 ? -10.995 1.022 17.811 1.00 96.00 186 THR A CA 1
ATOM 1441 C C . THR A 1 186 ? -9.925 1.183 18.888 1.00 96.00 186 THR A C 1
ATOM 1443 O O . THR A 1 186 ? -9.999 0.538 19.929 1.00 96.00 186 THR A O 1
ATOM 1446 N N . GLY A 1 187 ? -8.943 2.061 18.674 1.00 94.75 187 GLY A N 1
ATOM 1447 C CA . GLY A 1 187 ? -7.890 2.337 19.645 1.00 94.75 187 GLY A CA 1
ATOM 1448 C C . GLY A 1 187 ? -7.142 3.635 19.363 1.00 94.75 187 GLY A C 1
ATOM 1449 O O . GLY A 1 187 ? -7.337 4.283 18.331 1.00 94.75 187 GLY A O 1
ATOM 1450 N N . ASP A 1 188 ? -6.268 4.006 20.292 1.00 96.25 188 ASP A N 1
ATOM 1451 C CA . ASP A 1 188 ? -5.453 5.213 20.196 1.00 96.25 188 ASP A CA 1
ATOM 1452 C C . ASP A 1 188 ? -4.185 5.000 19.365 1.00 96.25 188 ASP A C 1
ATOM 1454 O O . ASP A 1 188 ? -3.739 3.876 19.121 1.00 96.25 188 ASP A O 1
ATOM 1458 N N . PHE A 1 189 ? -3.586 6.110 18.925 1.00 97.38 189 PHE A N 1
ATOM 1459 C CA . PHE A 1 189 ? -2.253 6.073 18.337 1.00 97.38 189 PHE A CA 1
ATOM 1460 C C . PHE A 1 189 ? -1.212 5.747 19.400 1.00 97.38 189 PHE A C 1
ATOM 1462 O O . PHE A 1 189 ? -1.078 6.449 20.399 1.00 97.38 189 PHE A O 1
ATOM 1469 N N . GLN A 1 190 ? -0.407 4.743 19.104 1.00 98.00 190 GLN A N 1
ATOM 1470 C CA . GLN A 1 190 ? 0.738 4.321 19.897 1.00 98.00 190 GLN A CA 1
ATOM 1471 C C . GLN A 1 190 ? 1.913 4.030 18.952 1.00 98.00 190 GLN A C 1
ATOM 1473 O O . GLN A 1 190 ? 1.688 3.865 17.746 1.00 98.00 190 GLN A O 1
ATOM 1478 N N . PRO A 1 191 ? 3.168 4.020 19.437 1.00 98.44 191 PRO A N 1
ATOM 1479 C CA . PRO A 1 191 ? 4.305 3.561 18.642 1.00 98.44 191 PRO A CA 1
ATOM 1480 C C . PRO A 1 191 ? 3.983 2.233 17.951 1.00 98.44 191 PRO A C 1
ATOM 1482 O O . PRO A 1 191 ? 3.395 1.350 18.574 1.00 98.44 191 PRO A O 1
ATOM 1485 N N . ILE A 1 192 ? 4.343 2.079 16.672 1.00 97.81 192 ILE A N 1
ATOM 1486 C CA . ILE A 1 192 ? 3.953 0.893 15.885 1.00 97.81 192 ILE A CA 1
ATOM 1487 C C . ILE A 1 192 ? 4.385 -0.420 16.556 1.00 97.81 192 ILE A C 1
ATOM 1489 O O . ILE A 1 192 ? 3.647 -1.394 16.516 1.00 97.81 192 ILE A O 1
ATOM 1493 N N . THR A 1 193 ? 5.526 -0.420 17.246 1.00 97.69 193 THR A N 1
ATOM 1494 C CA . THR A 1 193 ? 6.068 -1.573 17.984 1.00 97.69 193 THR A CA 1
ATOM 1495 C C . THR A 1 193 ? 5.254 -1.969 19.219 1.00 97.69 193 THR A C 1
ATOM 1497 O O . THR A 1 193 ? 5.458 -3.046 19.768 1.00 97.69 193 THR A O 1
ATOM 1500 N N . GLN A 1 194 ? 4.331 -1.117 19.669 1.00 97.88 194 GLN A N 1
ATOM 1501 C CA . GLN A 1 194 ? 3.411 -1.396 20.777 1.00 97.88 194 GLN A CA 1
ATOM 1502 C C . GLN A 1 194 ? 2.039 -1.883 20.293 1.00 97.88 194 GLN A C 1
ATOM 1504 O O . GLN A 1 194 ? 1.237 -2.355 21.096 1.00 97.88 194 GLN A O 1
ATOM 1509 N N . VAL A 1 195 ? 1.751 -1.800 18.989 1.00 97.44 195 VAL A N 1
ATOM 1510 C CA . VAL A 1 195 ? 0.502 -2.327 18.429 1.00 97.44 195 VAL A CA 1
ATOM 1511 C C . VAL A 1 195 ? 0.601 -3.856 18.342 1.00 97.44 195 VAL A C 1
ATOM 1513 O O . VAL A 1 195 ? 1.613 -4.371 17.855 1.00 97.44 195 VAL A O 1
ATOM 1516 N N . PRO A 1 196 ? -0.417 -4.618 18.784 1.00 98.00 196 PRO A N 1
ATOM 1517 C CA . PRO A 1 196 ? -0.420 -6.065 18.601 1.00 98.00 196 PRO A CA 1
ATOM 1518 C C . PRO A 1 196 ? -0.261 -6.447 17.125 1.00 98.00 196 PRO A C 1
ATOM 1520 O O . PRO A 1 196 ? -0.713 -5.727 16.242 1.00 98.00 196 PRO A O 1
ATOM 1523 N N . ASN A 1 197 ? 0.387 -7.580 16.860 1.00 97.62 197 ASN A N 1
ATOM 1524 C CA . ASN A 1 197 ? 0.626 -8.119 15.516 1.00 97.62 197 ASN A CA 1
ATOM 1525 C C . ASN A 1 197 ? 1.381 -7.208 14.522 1.00 97.62 197 ASN A C 1
ATOM 1527 O O . ASN A 1 197 ? 1.376 -7.474 13.319 1.00 97.62 197 ASN A O 1
ATOM 1531 N N . HIS A 1 198 ? 2.046 -6.148 14.988 1.00 97.19 198 HIS A N 1
ATOM 1532 C CA . HIS A 1 198 ? 2.744 -5.208 14.109 1.00 97.19 198 HIS A CA 1
ATOM 1533 C C . HIS A 1 198 ? 3.846 -5.856 13.258 1.00 97.19 198 HIS A C 1
ATOM 1535 O O . HIS A 1 198 ? 4.099 -5.381 12.155 1.00 97.19 198 HIS A O 1
ATOM 1541 N N . GLU A 1 199 ? 4.486 -6.927 13.736 1.00 97.69 199 GLU A N 1
ATOM 1542 C CA . GLU A 1 199 ? 5.589 -7.607 13.042 1.00 97.69 199 GLU A CA 1
ATOM 1543 C C . GLU A 1 199 ? 5.187 -8.070 11.637 1.00 97.69 199 GLU A C 1
ATOM 1545 O O . GLU A 1 199 ? 5.866 -7.740 10.669 1.00 97.69 199 GLU A O 1
ATOM 1550 N N . VAL A 1 200 ? 4.015 -8.702 11.500 1.00 96.38 200 VAL A N 1
ATOM 1551 C CA . VAL A 1 200 ? 3.490 -9.173 10.206 1.00 96.38 200 VAL A CA 1
ATOM 1552 C C . VAL A 1 200 ? 3.308 -8.015 9.222 1.00 96.38 200 VAL A C 1
ATOM 1554 O O . VAL A 1 200 ? 3.635 -8.111 8.040 1.00 96.38 200 VAL A O 1
ATOM 1557 N N . ILE A 1 201 ? 2.809 -6.880 9.705 1.00 95.75 201 ILE A N 1
ATOM 1558 C CA . ILE A 1 201 ? 2.630 -5.686 8.879 1.00 95.75 201 ILE A CA 1
ATOM 1559 C C . ILE A 1 201 ? 3.971 -5.050 8.513 1.00 95.75 201 ILE A C 1
ATOM 1561 O O . ILE A 1 201 ? 4.127 -4.559 7.394 1.00 95.75 201 ILE A O 1
ATOM 1565 N N . LEU A 1 202 ? 4.945 -5.049 9.423 1.00 96.81 202 LEU A N 1
ATOM 1566 C CA . LEU A 1 202 ? 6.287 -4.559 9.127 1.00 96.81 202 LEU A CA 1
ATOM 1567 C C . LEU A 1 202 ? 6.972 -5.430 8.071 1.00 96.81 202 LEU A C 1
ATOM 1569 O O . LEU A 1 202 ? 7.587 -4.869 7.167 1.00 96.81 202 LEU A O 1
ATOM 1573 N N . ASP A 1 203 ? 6.806 -6.751 8.113 1.00 96.44 203 ASP A N 1
ATOM 1574 C CA . ASP A 1 203 ? 7.331 -7.672 7.095 1.00 96.44 203 ASP A CA 1
ATOM 1575 C C . ASP A 1 203 ? 6.727 -7.420 5.710 1.00 96.44 203 ASP A C 1
ATOM 1577 O O . ASP A 1 203 ? 7.404 -7.541 4.686 1.00 96.44 203 ASP A O 1
ATOM 1581 N N . VAL A 1 204 ? 5.462 -7.002 5.657 1.00 96.38 204 VAL A N 1
ATOM 1582 C CA . VAL A 1 204 ? 4.791 -6.590 4.418 1.00 96.38 204 VAL A CA 1
ATOM 1583 C C . VAL A 1 204 ? 5.291 -5.223 3.934 1.00 96.38 204 VAL A C 1
ATOM 1585 O O . VAL A 1 204 ? 5.641 -5.066 2.764 1.00 96.38 204 VAL A O 1
ATOM 1588 N N . LEU A 1 205 ? 5.330 -4.220 4.816 1.00 96.50 205 LEU A N 1
ATOM 1589 C CA . LEU A 1 205 ? 5.561 -2.819 4.442 1.00 96.50 205 LEU A CA 1
ATOM 1590 C C . LEU A 1 205 ? 7.037 -2.414 4.335 1.00 96.50 205 LEU A C 1
ATOM 1592 O O . LEU A 1 205 ? 7.322 -1.355 3.778 1.00 96.50 205 LEU A O 1
ATOM 1596 N N . ARG A 1 206 ? 7.976 -3.206 4.866 1.00 96.56 206 ARG A N 1
ATOM 1597 C CA . ARG A 1 206 ? 9.425 -2.948 4.754 1.00 96.56 206 ARG A CA 1
ATOM 1598 C C . ARG A 1 206 ? 10.038 -3.454 3.454 1.00 96.56 206 ARG A C 1
ATOM 1600 O O . ARG A 1 206 ? 11.216 -3.207 3.208 1.00 96.56 206 ARG A O 1
ATOM 1607 N N . GLN A 1 207 ? 9.273 -4.166 2.633 1.00 96.38 207 GLN A N 1
ATOM 1608 C CA . GLN A 1 207 ? 9.791 -4.704 1.383 1.00 96.38 207 GLN A CA 1
ATOM 1609 C C . GLN A 1 207 ? 10.138 -3.567 0.417 1.00 96.38 207 GLN A C 1
ATOM 1611 O O . GLN A 1 207 ? 9.345 -2.633 0.259 1.00 96.38 207 GLN A O 1
ATOM 1616 N N . PRO A 1 208 ? 11.295 -3.640 -0.262 1.00 95.19 208 PRO A N 1
ATOM 1617 C CA . PRO A 1 208 ? 11.641 -2.655 -1.270 1.00 95.19 208 PRO A CA 1
ATOM 1618 C C . PRO A 1 208 ? 10.616 -2.680 -2.404 1.00 95.19 208 PRO A C 1
ATOM 1620 O O . PRO A 1 208 ? 10.097 -3.738 -2.779 1.00 95.19 208 PRO A O 1
ATOM 1623 N N . LEU A 1 209 ? 10.334 -1.508 -2.966 1.00 95.81 209 LEU A N 1
ATOM 1624 C CA . LEU A 1 209 ? 9.458 -1.394 -4.119 1.00 95.81 209 LEU A CA 1
ATOM 1625 C C . LEU A 1 209 ? 10.167 -1.954 -5.346 1.00 95.81 209 LEU A C 1
ATOM 1627 O O . LEU A 1 209 ? 11.307 -1.579 -5.621 1.00 95.81 209 LEU A O 1
ATOM 1631 N N . ILE A 1 210 ? 9.476 -2.793 -6.116 1.00 94.81 210 ILE A N 1
ATOM 1632 C CA . ILE A 1 210 ? 9.913 -3.158 -7.465 1.00 94.81 210 ILE A CA 1
ATOM 1633 C C . ILE A 1 210 ? 9.201 -2.283 -8.498 1.00 94.81 210 ILE A C 1
ATOM 1635 O O . ILE A 1 210 ? 7.974 -2.230 -8.590 1.00 94.81 210 ILE A O 1
ATOM 1639 N N . CYS A 1 211 ? 10.008 -1.570 -9.271 1.00 91.50 211 CYS A N 1
ATOM 1640 C CA . CYS A 1 211 ? 9.617 -0.573 -10.254 1.00 91.50 211 CYS A CA 1
ATOM 1641 C C . CYS A 1 211 ? 9.748 -1.155 -11.664 1.00 91.50 211 CYS A C 1
ATOM 1643 O O . CYS A 1 211 ? 10.780 -1.741 -11.990 1.00 91.50 211 CYS A O 1
ATOM 1645 N N . CYS A 1 212 ? 8.741 -0.961 -12.516 1.00 88.12 212 CYS A N 1
ATOM 1646 C CA . CYS A 1 212 ? 8.766 -1.410 -13.909 1.00 88.12 212 CYS A CA 1
ATOM 1647 C C . CYS A 1 212 ? 9.021 -0.213 -14.831 1.00 88.12 212 CYS A C 1
ATOM 1649 O O . CYS A 1 212 ? 8.099 0.531 -15.160 1.00 88.12 212 CYS A O 1
ATOM 1651 N N . GLN A 1 213 ? 10.274 -0.006 -15.238 1.00 80.94 213 GLN A N 1
ATOM 1652 C CA . GLN A 1 213 ? 10.638 1.138 -16.071 1.00 80.94 213 GLN A CA 1
ATOM 1653 C C . GLN A 1 213 ? 10.201 0.901 -17.527 1.00 80.94 213 GLN A C 1
ATOM 1655 O O . GLN A 1 213 ? 10.536 -0.139 -18.098 1.00 80.94 213 GLN A O 1
ATOM 1660 N N . PRO A 1 214 ? 9.492 1.850 -18.165 1.00 62.91 214 PRO A N 1
ATOM 1661 C CA . PRO A 1 214 ? 8.993 1.673 -19.530 1.00 62.91 214 PRO A CA 1
ATOM 1662 C C . PRO A 1 214 ? 10.070 1.846 -20.620 1.00 62.91 214 PRO A C 1
ATOM 1664 O O . PRO A 1 214 ? 9.799 1.616 -21.798 1.00 62.91 214 PRO A O 1
ATOM 1667 N N . VAL A 1 215 ? 11.288 2.277 -20.272 1.00 55.69 215 VAL A N 1
ATOM 1668 C CA . VAL A 1 215 ? 12.289 2.723 -21.252 1.00 55.69 215 VAL A CA 1
ATOM 1669 C C . VAL A 1 215 ? 13.276 1.596 -21.597 1.00 55.69 215 VAL A C 1
ATOM 1671 O O . VAL A 1 215 ? 14.193 1.324 -20.832 1.00 55.69 215 VAL A O 1
ATOM 1674 N N . ALA A 1 216 ? 13.103 1.030 -22.804 1.00 37.03 216 ALA A N 1
ATOM 1675 C CA . ALA A 1 216 ? 13.972 0.107 -23.569 1.00 37.03 216 ALA A CA 1
ATOM 1676 C C . ALA A 1 216 ? 13.668 -1.416 -23.506 1.00 37.03 216 ALA A C 1
ATOM 1678 O O . ALA A 1 216 ? 13.908 -2.080 -22.510 1.00 37.03 216 ALA A O 1
ATOM 1679 N N . ARG A 1 217 ? 13.233 -1.980 -24.654 1.00 41.50 217 ARG A N 1
ATOM 1680 C CA . ARG A 1 217 ? 13.227 -3.418 -25.051 1.00 41.50 217 ARG A CA 1
ATOM 1681 C C . ARG A 1 217 ? 12.889 -4.459 -23.956 1.00 41.50 217 ARG A C 1
ATOM 1683 O O . ARG A 1 217 ? 13.571 -5.475 -23.835 1.00 41.50 217 ARG A O 1
ATOM 1690 N N . GLY A 1 218 ? 11.785 -4.251 -23.244 1.00 53.34 218 GLY A N 1
ATOM 1691 C CA . GLY A 1 218 ? 11.237 -5.183 -22.247 1.00 53.34 218 GLY A CA 1
ATOM 1692 C C . GLY A 1 218 ? 11.179 -4.554 -20.854 1.00 53.34 218 GLY A C 1
ATOM 1693 O O . GLY A 1 218 ? 11.732 -3.472 -20.665 1.00 53.34 218 GLY A O 1
ATOM 1694 N N . PRO A 1 219 ? 10.495 -5.172 -19.875 1.00 64.19 219 PRO A N 1
ATOM 1695 C CA . PRO A 1 219 ? 10.414 -4.606 -18.536 1.00 64.19 219 PRO A CA 1
ATOM 1696 C C . PRO A 1 219 ? 11.802 -4.634 -17.886 1.00 64.19 219 PRO A C 1
ATOM 1698 O O . PRO A 1 219 ? 12.300 -5.683 -17.473 1.00 64.19 219 PRO A O 1
ATOM 1701 N N . LEU A 1 220 ? 12.445 -3.468 -17.810 1.00 82.75 220 LEU A N 1
ATOM 1702 C CA . LEU A 1 220 ? 13.599 -3.272 -16.947 1.00 82.75 220 LEU A CA 1
ATOM 1703 C C . LEU A 1 220 ? 13.074 -3.035 -15.537 1.00 82.75 220 LEU A C 1
ATOM 1705 O O . LEU A 1 220 ? 12.443 -2.015 -15.251 1.00 82.75 220 LEU A O 1
ATOM 1709 N N . PHE A 1 221 ? 13.332 -3.997 -14.657 1.00 89.19 221 PHE A N 1
ATOM 1710 C CA . PHE A 1 221 ? 13.016 -3.840 -13.249 1.00 89.19 221 PHE A CA 1
ATOM 1711 C C . PHE A 1 221 ? 14.148 -3.114 -12.531 1.00 89.19 221 PHE A C 1
ATOM 1713 O O . PHE A 1 221 ? 15.317 -3.497 -12.622 1.00 89.19 221 PHE A O 1
ATOM 1720 N N . SER A 1 222 ? 13.777 -2.077 -11.793 1.00 90.06 222 SER A N 1
ATOM 1721 C CA . SER A 1 222 ? 14.618 -1.418 -10.799 1.00 90.06 222 SER A CA 1
ATOM 1722 C C . SER A 1 222 ? 13.965 -1.548 -9.428 1.00 90.06 222 SER A C 1
ATOM 1724 O O . SER A 1 222 ? 12.791 -1.898 -9.326 1.00 90.06 222 SER A O 1
ATOM 1726 N N . CYS A 1 223 ? 14.706 -1.241 -8.375 1.00 92.06 223 CYS A N 1
ATOM 1727 C CA . CYS A 1 223 ? 14.183 -1.195 -7.019 1.00 92.06 223 CYS A CA 1
ATOM 1728 C C . CYS A 1 223 ? 14.210 0.234 -6.493 1.00 92.06 223 CYS A C 1
ATOM 1730 O O . CYS A 1 223 ? 15.011 1.038 -6.962 1.00 92.06 223 CYS A O 1
ATOM 1732 N N . ALA A 1 224 ? 13.339 0.541 -5.542 1.00 92.50 224 ALA A N 1
ATOM 1733 C CA . ALA A 1 224 ? 13.410 1.757 -4.749 1.00 92.50 224 ALA A CA 1
ATOM 1734 C C . ALA A 1 224 ? 13.048 1.438 -3.299 1.00 92.50 224 ALA A C 1
ATOM 1736 O O . ALA A 1 224 ? 12.124 0.668 -3.029 1.00 92.50 224 ALA A O 1
ATOM 1737 N N . ASP A 1 225 ? 13.744 2.061 -2.364 1.00 93.12 225 ASP A N 1
ATOM 1738 C CA . ASP A 1 225 ? 13.493 1.896 -0.940 1.00 93.12 225 ASP A CA 1
ATOM 1739 C C . ASP A 1 225 ? 12.433 2.905 -0.522 1.00 93.12 225 ASP A C 1
ATOM 1741 O O . ASP A 1 225 ? 12.653 4.115 -0.591 1.00 93.12 225 ASP A O 1
ATOM 1745 N N . HIS A 1 226 ? 11.270 2.407 -0.109 1.00 94.19 226 HIS A N 1
ATOM 1746 C CA . HIS A 1 226 ? 10.246 3.209 0.548 1.00 94.19 226 HIS A CA 1
ATOM 1747 C C . HIS A 1 226 ? 10.320 2.949 2.053 1.00 94.19 226 HIS A C 1
ATOM 1749 O O . HIS A 1 226 ? 9.679 2.049 2.592 1.00 94.19 226 HIS A O 1
ATOM 1755 N N . GLU A 1 227 ? 11.133 3.743 2.733 1.00 94.25 227 GLU A N 1
ATOM 1756 C CA . GLU A 1 227 ? 11.382 3.626 4.161 1.00 94.25 227 GLU A CA 1
ATOM 1757 C C . GLU A 1 227 ? 10.440 4.549 4.934 1.00 94.25 227 GLU A C 1
ATOM 1759 O O . GLU A 1 227 ? 10.430 5.765 4.730 1.00 94.25 227 GLU A O 1
ATOM 1764 N N . ASN A 1 228 ? 9.677 3.984 5.866 1.00 96.06 228 ASN A N 1
ATOM 1765 C CA . ASN A 1 228 ? 9.059 4.773 6.924 1.00 96.06 228 ASN A CA 1
ATOM 1766 C C . ASN A 1 228 ? 10.051 4.903 8.085 1.00 96.06 228 ASN A C 1
ATOM 1768 O O . ASN A 1 228 ? 10.777 3.957 8.391 1.00 96.06 228 ASN A O 1
ATOM 1772 N N . ASP A 1 229 ? 10.055 6.050 8.757 1.00 96.75 229 ASP A N 1
ATOM 1773 C CA . ASP A 1 229 ? 10.764 6.230 10.026 1.00 96.75 229 ASP A CA 1
ATOM 1774 C C . ASP A 1 229 ? 10.007 5.450 11.113 1.00 96.75 229 ASP A C 1
ATOM 1776 O O . ASP A 1 229 ? 9.085 5.966 11.746 1.00 96.75 229 ASP A O 1
ATOM 1780 N N . TRP A 1 230 ? 10.335 4.161 11.250 1.00 96.00 230 TRP A N 1
ATOM 1781 C CA . TRP A 1 230 ? 9.622 3.222 12.119 1.00 96.00 230 TRP A CA 1
ATOM 1782 C C . TRP A 1 230 ? 9.764 3.544 13.608 1.00 96.00 230 TRP A C 1
ATOM 1784 O O . TRP A 1 230 ? 8.876 3.191 14.378 1.00 96.00 230 TRP A O 1
ATOM 1794 N N . GLU A 1 231 ? 10.829 4.241 14.010 1.00 96.38 231 GLU A N 1
ATOM 1795 C CA . GLU A 1 231 ? 11.010 4.702 15.391 1.00 96.38 231 GLU A CA 1
ATOM 1796 C C . GLU A 1 231 ? 9.997 5.791 15.753 1.00 96.38 231 GLU A C 1
ATOM 1798 O O . GLU A 1 231 ? 9.500 5.847 16.878 1.00 96.38 231 GLU A O 1
ATOM 1803 N N . ARG A 1 232 ? 9.656 6.648 14.783 1.00 97.00 232 ARG A N 1
ATOM 1804 C CA . ARG A 1 232 ? 8.645 7.705 14.939 1.00 97.00 232 ARG A CA 1
ATOM 1805 C C . ARG A 1 232 ? 7.265 7.313 14.427 1.00 97.00 232 ARG A C 1
ATOM 1807 O O . ARG A 1 232 ? 6.331 8.112 14.525 1.00 97.00 232 ARG A O 1
ATOM 1814 N N . ALA A 1 233 ? 7.130 6.121 13.856 1.00 98.06 233 ALA A N 1
ATOM 1815 C CA . ALA A 1 233 ? 5.875 5.649 13.312 1.00 98.06 233 ALA A CA 1
ATOM 1816 C C . ALA A 1 233 ? 4.887 5.342 14.439 1.00 98.06 233 ALA A C 1
ATOM 1818 O O . ALA A 1 233 ? 5.188 4.622 15.394 1.00 98.06 233 ALA A O 1
ATOM 1819 N N . GLN A 1 234 ? 3.675 5.859 14.290 1.00 98.38 234 GLN A N 1
ATOM 1820 C CA . GLN A 1 234 ? 2.560 5.574 15.179 1.00 98.38 234 GLN A CA 1
ATOM 1821 C C . GLN A 1 234 ? 1.458 4.875 14.400 1.00 98.38 234 GLN A C 1
ATOM 1823 O O . GLN A 1 234 ? 1.183 5.239 13.254 1.00 98.38 234 GLN A O 1
ATOM 1828 N N . ALA A 1 235 ? 0.780 3.922 15.027 1.00 98.38 235 ALA A N 1
ATOM 1829 C CA . ALA A 1 235 ? -0.400 3.309 14.447 1.00 98.38 235 ALA A CA 1
ATOM 1830 C C . ALA A 1 235 ? -1.526 3.132 15.459 1.00 98.38 235 ALA A C 1
ATOM 1832 O O . ALA A 1 235 ? -1.306 3.137 16.669 1.00 98.38 235 ALA A O 1
ATOM 1833 N N . ARG A 1 236 ? -2.739 3.001 14.924 1.00 97.69 236 ARG A N 1
ATOM 1834 C CA . ARG A 1 236 ? -3.945 2.653 15.675 1.00 97.69 236 ARG A CA 1
ATOM 1835 C C . ARG A 1 236 ? -4.795 1.649 14.895 1.00 97.69 236 ARG A C 1
ATOM 1837 O O . ARG A 1 236 ? -4.831 1.743 13.664 1.00 97.69 236 ARG A O 1
ATOM 1844 N N . PRO A 1 237 ? -5.469 0.705 15.565 1.00 98.06 237 PRO A N 1
ATOM 1845 C CA . PRO A 1 237 ? -6.325 -0.265 14.896 1.00 98.06 237 PRO A CA 1
ATOM 1846 C C . PRO A 1 237 ? -7.596 0.386 14.332 1.00 98.06 237 PRO A C 1
ATOM 1848 O O . PRO A 1 237 ? -8.105 1.374 14.869 1.00 98.06 237 PRO A O 1
ATOM 1851 N N . LEU A 1 238 ? -8.094 -0.174 13.227 1.00 97.94 238 LEU A N 1
ATOM 1852 C CA . LEU A 1 238 ? -9.339 0.234 12.578 1.00 97.94 238 LEU A CA 1
ATOM 1853 C C . LEU A 1 238 ? -10.226 -0.984 12.317 1.00 97.94 238 LEU A C 1
ATOM 1855 O O . LEU A 1 238 ? -9.753 -1.982 11.777 1.00 97.94 238 LEU A O 1
ATOM 1859 N N . HIS A 1 239 ? -11.527 -0.868 12.551 1.00 98.00 239 HIS A N 1
ATOM 1860 C CA . HIS A 1 239 ? -12.516 -1.726 11.903 1.00 98.00 239 HIS A CA 1
ATOM 1861 C C . HIS A 1 239 ? -12.876 -1.133 10.554 1.00 98.00 239 HIS A C 1
ATOM 1863 O O . HIS A 1 239 ? -13.215 0.043 10.473 1.00 98.00 239 HIS A O 1
ATOM 1869 N N . THR A 1 240 ? -12.794 -1.923 9.487 1.00 98.38 240 THR A N 1
ATOM 1870 C CA . THR A 1 240 ? -12.989 -1.412 8.130 1.00 98.38 240 THR A CA 1
ATOM 1871 C C . THR A 1 240 ? -13.983 -2.239 7.333 1.00 98.38 240 THR A C 1
ATOM 1873 O O . THR A 1 240 ? -14.082 -3.459 7.465 1.00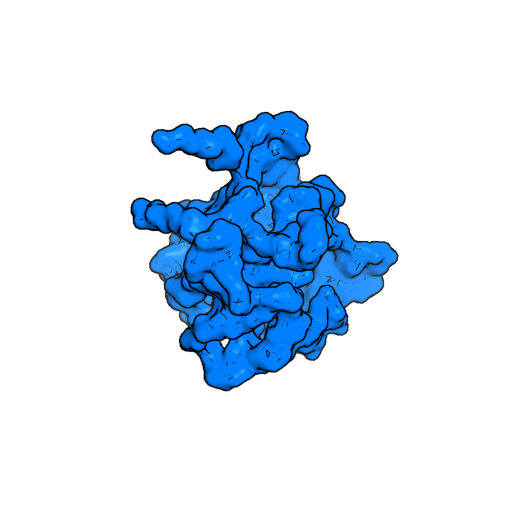 98.38 240 THR A O 1
ATOM 1876 N N . THR A 1 241 ? -14.728 -1.550 6.473 1.00 98.56 241 THR A N 1
ATOM 1877 C CA . THR A 1 241 ? -15.444 -2.141 5.346 1.00 98.56 241 THR A CA 1
ATOM 1878 C C . THR A 1 241 ? -14.965 -1.451 4.077 1.00 98.56 241 THR A C 1
ATOM 1880 O O . THR A 1 241 ? -15.249 -0.270 3.856 1.00 98.56 241 THR A O 1
ATOM 1883 N N . THR A 1 242 ? -14.234 -2.193 3.253 1.00 98.50 242 THR A N 1
ATOM 1884 C CA . THR A 1 242 ? -13.759 -1.773 1.936 1.00 98.50 242 THR A CA 1
ATOM 1885 C C . THR A 1 242 ? -14.674 -2.341 0.869 1.00 98.50 242 THR A C 1
ATOM 1887 O O . THR A 1 242 ? -15.005 -3.525 0.894 1.00 98.50 242 THR A O 1
ATOM 1890 N N . ARG A 1 243 ? -15.072 -1.517 -0.090 1.00 98.50 243 ARG A N 1
ATOM 1891 C CA . ARG A 1 243 ? -15.784 -1.959 -1.284 1.00 98.50 243 ARG A CA 1
ATOM 1892 C C . ARG A 1 243 ? -14.893 -1.687 -2.482 1.00 98.50 243 ARG A C 1
ATOM 1894 O O . ARG A 1 243 ? -14.355 -0.595 -2.606 1.00 98.50 243 ARG A O 1
ATOM 1901 N N . ILE A 1 244 ? -14.705 -2.704 -3.307 1.00 98.31 244 ILE A N 1
ATOM 1902 C CA . ILE A 1 244 ? -14.144 -2.567 -4.646 1.00 98.31 244 ILE A CA 1
ATOM 1903 C C . ILE A 1 244 ? -15.354 -2.623 -5.560 1.00 98.31 244 ILE A C 1
ATOM 1905 O O . ILE A 1 244 ? -15.976 -3.679 -5.665 1.00 98.31 244 ILE A O 1
ATOM 1909 N N . GLU A 1 245 ? -15.740 -1.479 -6.110 1.00 97.44 245 GLU A N 1
ATOM 1910 C CA . GLU A 1 245 ? -16.902 -1.354 -6.987 1.00 97.44 245 GLU A CA 1
ATOM 1911 C C . GLU A 1 245 ? -16.563 -1.699 -8.439 1.00 97.44 245 GLU A C 1
ATOM 1913 O O . GLU A 1 245 ? -17.398 -2.278 -9.127 1.00 97.44 245 GLU A O 1
ATOM 1918 N N . ASP A 1 246 ? -15.332 -1.415 -8.871 1.00 96.25 246 ASP A N 1
ATOM 1919 C CA . ASP A 1 246 ? -14.838 -1.743 -10.209 1.00 96.25 246 ASP A CA 1
ATOM 1920 C C . ASP A 1 246 ? -13.393 -2.265 -10.157 1.00 96.25 246 ASP A C 1
ATOM 1922 O O . ASP A 1 246 ? -12.568 -1.825 -9.349 1.00 96.25 246 ASP A O 1
ATOM 1926 N N . ALA A 1 247 ? -13.072 -3.227 -11.020 1.00 95.50 247 ALA A N 1
ATOM 1927 C CA . ALA A 1 247 ? -11.748 -3.828 -11.094 1.00 95.50 247 ALA A CA 1
ATOM 1928 C C . ALA A 1 247 ? -10.793 -2.925 -11.890 1.00 95.50 247 ALA A C 1
ATOM 1930 O O . ALA A 1 247 ? -10.783 -2.911 -13.117 1.00 95.50 247 ALA A O 1
ATOM 1931 N N . PHE A 1 248 ? -9.922 -2.198 -11.189 1.00 95.38 248 PHE A N 1
ATOM 1932 C CA . PHE A 1 248 ? -8.970 -1.259 -11.806 1.00 95.38 248 PHE A CA 1
ATOM 1933 C C . PHE A 1 248 ? -7.561 -1.842 -12.056 1.00 95.38 248 PHE A C 1
ATOM 1935 O O . PHE A 1 248 ? -6.662 -1.130 -12.530 1.00 95.38 248 PHE A O 1
ATOM 1942 N N . VAL A 1 249 ? -7.364 -3.131 -11.748 1.00 96.44 249 VAL A N 1
ATOM 1943 C CA . VAL A 1 249 ? -6.214 -3.961 -12.153 1.00 96.44 249 VAL A CA 1
ATOM 1944 C C . VAL A 1 249 ? -6.687 -5.394 -12.458 1.00 96.44 249 VAL A C 1
ATOM 1946 O O . VAL A 1 249 ? -7.665 -5.838 -11.850 1.00 96.44 249 VAL A O 1
ATOM 1949 N N . PRO A 1 250 ? -6.019 -6.140 -13.359 1.00 97.25 250 PRO A N 1
ATOM 1950 C CA . PRO A 1 250 ? -6.376 -7.533 -13.634 1.00 97.25 250 PRO A CA 1
ATOM 1951 C C . PRO A 1 250 ? -6.290 -8.408 -12.377 1.00 97.25 250 PRO A C 1
ATOM 1953 O O . PRO A 1 250 ? -5.370 -8.246 -11.580 1.00 97.25 250 PRO A O 1
ATOM 1956 N N . GLY A 1 251 ? -7.250 -9.319 -12.198 1.00 97.06 251 GLY A N 1
ATOM 1957 C CA . GLY A 1 251 ? -7.321 -10.214 -11.034 1.00 97.06 251 GLY A CA 1
ATOM 1958 C C . GLY A 1 251 ? -7.837 -9.568 -9.741 1.00 97.06 251 GLY A C 1
ATOM 1959 O O . GLY A 1 251 ? -7.981 -10.243 -8.722 1.00 97.06 251 GLY A O 1
ATOM 1960 N N . LEU A 1 252 ? -8.140 -8.262 -9.734 1.00 97.94 252 LEU A N 1
ATOM 1961 C CA . LEU A 1 252 ? -8.787 -7.644 -8.578 1.00 97.94 252 LEU A CA 1
ATOM 1962 C C . LEU A 1 252 ? -10.262 -8.042 -8.520 1.00 97.94 252 LEU A C 1
ATOM 1964 O O . LEU A 1 252 ? -11.056 -7.658 -9.374 1.00 97.94 252 LEU A O 1
ATOM 1968 N N . VAL A 1 253 ? -10.631 -8.784 -7.480 1.00 97.81 253 VAL A N 1
ATOM 1969 C CA . VAL A 1 253 ? -12.003 -9.256 -7.292 1.00 97.81 253 VAL A CA 1
ATOM 1970 C C . VAL A 1 253 ? -12.877 -8.123 -6.738 1.00 97.81 253 VAL A C 1
ATOM 1972 O O . VAL A 1 253 ? -12.646 -7.616 -5.637 1.00 97.81 253 VAL A O 1
ATOM 1975 N N . VAL A 1 254 ? -13.906 -7.742 -7.497 1.00 98.12 254 VAL A N 1
ATOM 1976 C CA . VAL A 1 254 ? -14.961 -6.803 -7.076 1.00 98.12 254 VAL A CA 1
ATOM 1977 C C . VAL A 1 254 ? -15.741 -7.408 -5.912 1.00 98.12 254 VAL A C 1
ATOM 1979 O O . VAL A 1 254 ? -16.086 -8.590 -5.921 1.00 98.12 254 VAL A O 1
ATOM 1982 N N . GLY A 1 255 ? -16.033 -6.605 -4.892 1.00 97.94 255 GLY A N 1
ATOM 1983 C CA . GLY A 1 255 ? -16.732 -7.109 -3.717 1.00 97.94 255 GLY A CA 1
ATOM 1984 C C . GLY A 1 255 ? -16.645 -6.207 -2.498 1.00 97.94 255 GLY A C 1
ATOM 1985 O O . GLY A 1 255 ? -16.117 -5.097 -2.536 1.00 97.94 255 GLY A O 1
ATOM 1986 N N . THR A 1 256 ? -17.200 -6.701 -1.393 1.00 98.44 256 THR A N 1
ATOM 1987 C CA . THR A 1 256 ? -17.141 -6.041 -0.087 1.00 98.44 256 THR A CA 1
ATOM 1988 C C . THR A 1 256 ? -16.289 -6.868 0.861 1.00 98.44 256 THR A C 1
ATOM 1990 O O . THR A 1 256 ? -16.582 -8.034 1.115 1.00 98.44 256 THR A O 1
ATOM 1993 N N . TYR A 1 257 ? -15.274 -6.233 1.426 1.00 98.38 257 TYR A N 1
ATOM 1994 C CA . TYR A 1 257 ? -14.289 -6.827 2.312 1.00 98.38 257 TYR A CA 1
ATOM 1995 C C . TYR A 1 257 ? -14.396 -6.168 3.677 1.00 98.38 257 TYR A C 1
ATOM 1997 O O . TYR A 1 257 ? -14.385 -4.943 3.789 1.00 98.38 257 TYR A O 1
ATOM 2005 N N . ARG A 1 258 ? -14.517 -6.979 4.724 1.00 98.31 258 ARG A N 1
ATOM 2006 C CA . ARG A 1 258 ? -14.536 -6.500 6.106 1.00 98.31 258 ARG A CA 1
ATOM 2007 C C . ARG A 1 258 ? -13.263 -6.950 6.791 1.00 98.31 258 ARG A C 1
ATOM 2009 O O . ARG A 1 258 ? -12.939 -8.133 6.739 1.00 98.31 258 ARG A O 1
ATOM 2016 N N . SER A 1 259 ? -12.583 -6.025 7.450 1.00 97.88 259 SER A N 1
ATOM 2017 C CA . SER A 1 259 ? -11.387 -6.326 8.226 1.00 97.88 259 SER A CA 1
ATOM 2018 C C . SER A 1 259 ? -11.548 -5.816 9.651 1.00 97.88 259 SER A C 1
ATOM 2020 O O . SER A 1 259 ? -12.041 -4.712 9.891 1.00 97.88 259 SER A O 1
ATOM 2022 N N . ARG A 1 260 ? -11.132 -6.652 10.604 1.00 98.06 260 ARG A N 1
ATOM 2023 C CA . ARG A 1 260 ? -10.962 -6.242 12.002 1.00 98.06 260 ARG A CA 1
ATOM 2024 C C . ARG A 1 260 ? -9.674 -5.441 12.148 1.00 98.06 260 ARG A C 1
ATOM 2026 O O . ARG A 1 260 ? -8.868 -5.402 11.220 1.00 98.06 260 ARG A O 1
ATOM 2033 N N . GLY A 1 261 ? -9.492 -4.819 13.304 1.00 97.69 261 GLY A N 1
ATOM 2034 C CA . GLY A 1 261 ? -8.299 -4.045 13.593 1.00 97.69 261 GLY A CA 1
ATOM 2035 C C . GLY A 1 261 ? -7.061 -4.920 13.713 1.00 97.69 261 GLY A C 1
ATOM 2036 O O . GLY A 1 261 ? -7.146 -6.130 13.949 1.00 97.69 261 GLY A O 1
ATOM 2037 N N . LEU A 1 262 ? -5.899 -4.297 13.524 1.00 97.19 262 LEU A N 1
ATOM 2038 C CA . LEU A 1 262 ? -4.597 -4.943 13.696 1.00 97.19 262 LEU A CA 1
ATOM 2039 C C . LEU A 1 262 ? -4.382 -5.474 15.128 1.00 97.19 262 LEU A C 1
ATOM 2041 O O . LEU A 1 262 ? -3.640 -6.425 15.337 1.00 97.19 262 LEU A O 1
ATOM 2045 N N . ASP A 1 263 ? -5.100 -4.929 16.107 1.00 97.12 263 ASP A N 1
ATOM 2046 C CA . ASP A 1 263 ? -5.193 -5.430 17.480 1.00 97.12 263 ASP A CA 1
ATOM 2047 C C . ASP A 1 263 ? -5.866 -6.812 17.591 1.00 97.12 263 ASP A C 1
ATOM 2049 O O . ASP A 1 263 ? -5.559 -7.576 18.504 1.00 97.12 263 ASP A O 1
ATOM 2053 N N . MET A 1 264 ? -6.752 -7.160 16.653 1.00 97.69 264 MET A N 1
ATOM 2054 C CA . MET A 1 264 ? -7.525 -8.408 16.664 1.00 97.69 264 MET A CA 1
ATOM 2055 C C . MET A 1 264 ? -7.089 -9.435 15.610 1.00 97.69 264 MET A C 1
ATOM 2057 O O . MET A 1 264 ? -7.509 -10.591 15.678 1.00 97.69 264 MET A O 1
ATOM 2061 N N . SER A 1 265 ? -6.328 -9.029 14.593 1.00 97.50 265 SER A N 1
ATOM 2062 C CA . SER A 1 265 ? -5.925 -9.894 13.480 1.00 97.50 265 SER A CA 1
ATOM 2063 C C . SER A 1 265 ? -4.543 -9.505 12.950 1.00 97.50 265 SER A C 1
ATOM 2065 O O . SER A 1 265 ? -4.316 -8.314 12.743 1.00 97.50 265 SER A O 1
ATOM 2067 N N . PRO A 1 266 ? -3.648 -10.464 12.635 1.00 97.19 266 PRO A N 1
ATOM 2068 C CA . PRO A 1 266 ? -2.314 -10.140 12.125 1.00 97.19 266 PRO A CA 1
ATOM 2069 C C . PRO A 1 266 ? -2.263 -9.405 10.787 1.00 97.19 266 PRO A C 1
ATOM 2071 O O . PRO A 1 266 ? -1.308 -8.688 10.512 1.00 97.19 266 PRO A O 1
ATOM 2074 N N . LEU A 1 267 ? -3.307 -9.548 9.973 1.00 97.25 267 LEU A N 1
ATOM 2075 C CA . LEU A 1 267 ? -3.493 -8.798 8.727 1.00 97.25 267 LEU A CA 1
ATOM 2076 C C . LEU A 1 267 ? -4.629 -7.775 8.846 1.00 97.25 267 LEU A C 1
ATOM 2078 O O . LEU A 1 267 ? -5.187 -7.337 7.840 1.00 97.25 267 LEU A O 1
ATOM 2082 N N . GLY A 1 268 ? -4.990 -7.423 10.081 1.00 97.75 268 GLY A N 1
ATOM 2083 C CA . GLY A 1 268 ? -6.044 -6.472 10.377 1.00 97.75 268 GLY A CA 1
ATOM 2084 C C . GLY A 1 268 ? -5.743 -5.076 9.838 1.00 97.75 268 GLY A C 1
ATOM 2085 O O . GLY A 1 268 ? -4.616 -4.729 9.485 1.00 97.75 268 GLY A O 1
ATOM 2086 N N . SER A 1 269 ? -6.781 -4.254 9.777 1.00 98.50 269 SER A N 1
ATOM 2087 C CA . SER A 1 269 ? -6.704 -2.886 9.291 1.00 98.50 269 SER A CA 1
ATOM 2088 C C . SER A 1 269 ? -6.226 -1.928 10.374 1.00 98.50 269 SER A C 1
ATOM 2090 O O . SER A 1 269 ? -6.509 -2.085 11.564 1.00 98.50 269 SER A O 1
ATOM 2092 N N . PHE A 1 270 ? -5.496 -0.901 9.960 1.00 98.50 270 PHE A N 1
ATOM 2093 C CA . PHE A 1 270 ? -4.919 0.087 10.865 1.00 98.50 270 PHE A CA 1
ATOM 2094 C C . PHE A 1 270 ? -4.702 1.413 10.145 1.00 98.50 270 PHE A C 1
ATOM 2096 O O . PHE A 1 270 ? -4.636 1.480 8.917 1.00 98.50 270 PHE A O 1
ATOM 2103 N N . GLN A 1 271 ? -4.567 2.479 10.924 1.00 98.38 271 GLN A N 1
ATOM 2104 C CA . GLN A 1 271 ? -4.069 3.754 10.438 1.00 98.38 271 GLN A CA 1
ATOM 2105 C C . GLN A 1 271 ? -2.616 3.920 10.867 1.00 98.38 271 GLN A C 1
ATOM 2107 O O . GLN A 1 271 ? -2.313 3.761 12.044 1.00 98.38 271 GLN A O 1
ATOM 2112 N N . LEU A 1 272 ? -1.741 4.283 9.934 1.00 98.31 272 LEU A N 1
ATOM 2113 C CA . LEU A 1 272 ? -0.328 4.575 10.159 1.00 98.31 272 LEU A CA 1
ATOM 2114 C C . LEU A 1 272 ? -0.064 6.067 9.988 1.00 98.31 272 LEU A C 1
ATOM 2116 O O . LEU A 1 272 ? -0.521 6.669 9.017 1.00 98.31 272 LEU A O 1
ATOM 2120 N N . ARG A 1 273 ? 0.743 6.642 10.877 1.00 98.19 273 ARG A N 1
ATOM 2121 C CA . ARG A 1 273 ? 1.353 7.963 10.730 1.00 98.19 273 ARG A CA 1
ATOM 2122 C C . ARG A 1 273 ? 2.860 7.819 10.816 1.00 98.19 273 ARG A C 1
ATOM 2124 O O . ARG A 1 273 ? 3.363 7.316 11.815 1.00 98.19 273 ARG A O 1
ATOM 2131 N N . ALA A 1 274 ? 3.574 8.262 9.790 1.00 97.62 274 ALA A N 1
ATOM 2132 C CA . ALA A 1 274 ? 5.030 8.182 9.777 1.00 97.62 274 ALA A CA 1
ATOM 2133 C C . ALA A 1 274 ? 5.648 9.257 8.871 1.00 97.62 274 ALA A C 1
ATOM 2135 O O . ALA A 1 274 ? 5.079 9.590 7.825 1.00 97.62 274 ALA A O 1
ATOM 2136 N N . PRO A 1 275 ? 6.823 9.800 9.221 1.00 97.88 275 PRO A N 1
ATOM 2137 C CA . PRO A 1 275 ? 7.748 10.323 8.224 1.00 97.88 275 PRO A CA 1
ATOM 2138 C C . PRO A 1 275 ? 8.143 9.208 7.248 1.00 97.88 275 PRO A C 1
ATOM 2140 O O . PRO A 1 275 ? 8.275 8.052 7.653 1.00 97.88 275 PRO A O 1
ATOM 2143 N N . PHE A 1 276 ? 8.350 9.545 5.977 1.00 96.56 276 PHE A N 1
ATOM 2144 C CA . PHE A 1 276 ? 8.823 8.587 4.980 1.00 96.56 276 PHE A CA 1
ATOM 2145 C C . PHE A 1 276 ? 9.917 9.175 4.091 1.00 96.56 276 PHE A C 1
ATOM 2147 O O . PHE A 1 276 ? 10.030 10.395 3.920 1.00 96.56 276 PHE A O 1
ATOM 2154 N N . LYS A 1 277 ? 10.692 8.270 3.498 1.00 95.19 277 LYS A N 1
ATOM 2155 C CA . LYS A 1 277 ? 11.729 8.512 2.501 1.00 95.19 277 LYS A CA 1
ATOM 2156 C C . LYS A 1 277 ? 11.550 7.498 1.371 1.00 95.19 277 LYS A C 1
ATOM 2158 O O . LYS A 1 277 ? 11.435 6.307 1.624 1.00 95.19 277 LYS A O 1
ATOM 2163 N N . LEU A 1 278 ? 11.539 7.971 0.134 1.00 94.00 278 LEU A N 1
ATOM 2164 C CA . LEU A 1 278 ? 11.556 7.157 -1.074 1.00 94.00 278 LEU A CA 1
ATOM 2165 C C . LEU A 1 278 ? 12.845 7.452 -1.844 1.00 94.00 278 LEU A C 1
ATOM 2167 O O . LEU A 1 278 ? 13.051 8.590 -2.280 1.00 94.00 278 LEU A O 1
ATOM 2171 N N . SER A 1 279 ? 13.705 6.447 -2.001 1.00 92.31 279 SER A N 1
ATOM 2172 C CA . SER A 1 279 ? 14.949 6.582 -2.762 1.00 92.31 279 SER A CA 1
ATOM 2173 C C . SER A 1 279 ? 14.683 6.673 -4.269 1.00 92.31 279 SER A C 1
ATOM 2175 O O . SER A 1 279 ? 13.627 6.267 -4.766 1.00 92.31 279 SER A O 1
ATOM 2177 N N . LEU A 1 280 ? 15.627 7.248 -5.021 1.00 89.62 280 LEU A N 1
ATOM 2178 C CA . LEU A 1 280 ? 15.623 7.113 -6.480 1.00 89.62 280 LEU A CA 1
ATOM 2179 C C . LEU A 1 280 ? 15.809 5.640 -6.876 1.00 89.62 280 LEU A C 1
ATOM 2181 O O . LEU A 1 280 ? 16.477 4.900 -6.152 1.00 89.62 280 LEU A O 1
ATOM 2185 N N . PRO A 1 281 ? 15.289 5.214 -8.038 1.00 89.00 281 PRO A N 1
ATOM 2186 C CA . PRO A 1 281 ? 15.445 3.834 -8.452 1.00 89.00 281 PRO A CA 1
ATOM 2187 C C . PRO A 1 281 ? 16.913 3.433 -8.615 1.00 89.00 281 PRO A C 1
ATOM 2189 O O . PRO A 1 281 ? 17.731 4.163 -9.179 1.00 89.00 281 PRO A O 1
ATOM 2192 N N . HIS A 1 282 ? 17.230 2.228 -8.164 1.00 86.94 282 HIS A N 1
ATOM 2193 C CA . HIS A 1 282 ? 18.554 1.630 -8.207 1.00 86.94 282 HIS A CA 1
ATOM 2194 C C . HIS A 1 282 ? 18.478 0.156 -8.616 1.00 86.94 282 HIS A C 1
ATOM 2196 O O . HIS A 1 282 ? 17.412 -0.452 -8.721 1.00 86.94 282 HIS A O 1
ATOM 2202 N N . CYS A 1 283 ? 19.642 -0.445 -8.854 1.00 86.94 283 CYS A N 1
ATOM 2203 C CA . CYS A 1 283 ? 19.736 -1.873 -9.123 1.00 86.94 283 CYS A CA 1
ATOM 2204 C C . CYS A 1 283 ? 19.251 -2.693 -7.919 1.00 86.94 283 CYS A C 1
ATOM 2206 O O . CYS A 1 283 ? 19.728 -2.490 -6.797 1.00 86.94 283 CYS A O 1
ATOM 2208 N N . CYS A 1 284 ? 18.363 -3.656 -8.159 1.00 83.38 284 CYS A N 1
ATOM 2209 C CA . CYS A 1 284 ? 17.936 -4.616 -7.147 1.00 83.38 284 CYS A CA 1
ATOM 2210 C C . CYS A 1 284 ? 19.120 -5.518 -6.750 1.00 83.38 284 CYS A C 1
ATOM 2212 O O . CYS A 1 284 ? 19.809 -6.059 -7.611 1.00 83.38 284 CYS A O 1
ATOM 2214 N N . GLY A 1 285 ? 19.394 -5.667 -5.452 1.00 73.88 285 GLY A N 1
ATOM 2215 C CA . GLY A 1 285 ? 20.458 -6.549 -4.946 1.00 73.88 285 GLY A CA 1
ATOM 2216 C C . GLY A 1 285 ? 21.787 -5.894 -4.588 1.00 73.88 285 GLY A C 1
ATOM 2217 O O . GLY A 1 285 ? 22.673 -6.578 -4.075 1.00 73.88 285 GLY A O 1
ATOM 2218 N N . ARG A 1 286 ? 21.931 -4.575 -4.757 1.00 66.62 286 ARG A N 1
ATOM 2219 C CA . ARG A 1 286 ? 22.922 -3.840 -3.961 1.00 66.62 286 ARG A CA 1
ATOM 2220 C C . ARG A 1 286 ? 22.367 -3.742 -2.548 1.00 66.62 286 ARG A C 1
ATOM 2222 O O . ARG A 1 286 ? 21.530 -2.889 -2.286 1.00 66.62 286 ARG A O 1
ATOM 2229 N N . GLY A 1 287 ? 22.769 -4.686 -1.699 1.00 54.94 287 GLY A N 1
ATOM 2230 C CA . GLY A 1 287 ? 22.286 -4.792 -0.330 1.00 54.94 287 GLY A CA 1
ATOM 2231 C C . GLY A 1 287 ? 22.360 -3.451 0.390 1.00 54.94 287 GLY A C 1
ATOM 2232 O O . GLY A 1 287 ? 23.422 -2.829 0.465 1.00 54.94 287 GLY A O 1
ATOM 2233 N N . HIS A 1 288 ? 21.231 -3.035 0.952 1.00 49.75 288 HIS A N 1
ATOM 2234 C CA . HIS A 1 288 ? 21.282 -2.317 2.207 1.00 49.75 288 HIS A CA 1
ATO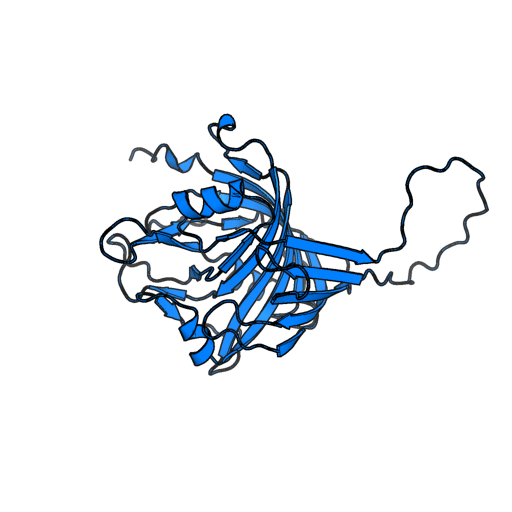M 2235 C C . HIS A 1 288 ? 21.858 -3.308 3.214 1.00 49.75 288 HIS A C 1
ATOM 2237 O O . HIS A 1 288 ? 21.229 -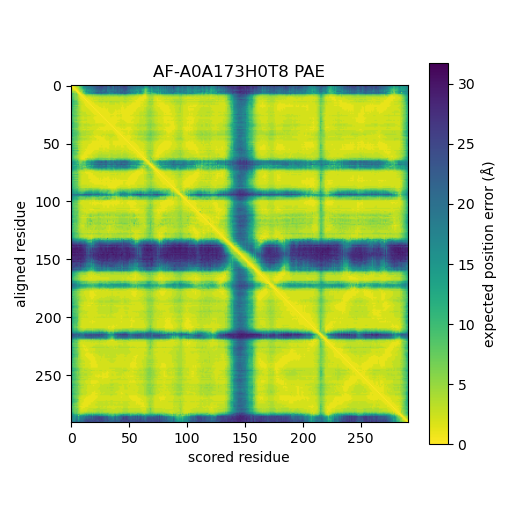4.314 3.537 1.00 49.75 288 HIS A O 1
ATOM 2243 N N . SER A 1 289 ? 23.088 -3.062 3.665 1.00 42.19 289 SER A N 1
ATOM 2244 C CA . SER A 1 289 ? 23.451 -3.507 5.002 1.00 42.19 289 SER A CA 1
ATOM 2245 C C . SER A 1 289 ? 22.455 -2.797 5.906 1.00 42.19 289 SER A C 1
ATOM 2247 O O . SER A 1 289 ? 22.567 -1.588 6.095 1.00 42.19 289 SER A O 1
ATOM 2249 N N . LEU A 1 290 ? 21.416 -3.512 6.335 1.00 38.81 290 LEU A N 1
ATOM 2250 C CA . LEU A 1 290 ? 20.604 -3.093 7.465 1.00 38.81 290 LEU A CA 1
ATOM 2251 C C . LEU A 1 290 ? 21.601 -2.977 8.623 1.00 38.81 290 LEU A C 1
ATOM 2253 O O . LEU A 1 290 ? 22.155 -3.987 9.055 1.00 38.81 290 LEU A O 1
ATOM 2257 N N . ALA A 1 291 ? 21.963 -1.742 8.958 1.00 31.61 291 ALA A N 1
ATOM 2258 C CA . ALA A 1 291 ? 22.702 -1.424 10.170 1.00 31.61 291 ALA A CA 1
ATOM 2259 C C . ALA A 1 291 ? 21.704 -1.331 11.323 1.00 31.61 291 ALA A C 1
ATOM 2261 O O . ALA A 1 291 ? 20.578 -0.844 11.061 1.00 31.61 291 ALA A O 1
#

Solvent-accessible surface area (backbone atoms only — not comparable to full-atom values): 15502 Å² total; per-residue (Å²): 133,84,76,63,80,63,77,69,31,28,43,32,33,35,39,43,30,41,39,41,54,44,82,38,52,36,72,35,56,48,52,46,50,59,88,61,50,42,80,49,83,81,82,89,51,63,92,71,39,37,62,35,38,39,37,48,30,42,38,36,56,35,25,35,69,59,65,44,84,82,34,64,68,38,69,44,41,36,39,37,40,33,35,45,39,26,20,45,75,53,66,26,77,91,26,89,38,34,63,63,16,25,33,49,71,34,31,34,23,56,42,65,67,67,29,53,50,30,39,76,64,41,26,39,47,50,36,60,21,49,68,49,74,49,75,50,59,87,77,79,69,76,89,75,93,78,80,93,70,85,84,74,85,72,68,92,77,72,78,73,74,38,32,35,37,41,35,34,19,54,70,95,47,82,89,59,51,36,36,36,38,38,39,36,46,75,53,66,77,40,52,35,90,74,43,50,51,36,64,58,47,45,66,50,60,67,30,37,32,50,23,47,33,87,80,65,99,58,80,45,64,31,22,27,48,53,45,61,42,64,90,71,16,28,29,22,28,18,36,36,44,36,37,33,69,44,62,87,51,56,52,50,76,61,45,80,46,75,38,51,19,22,71,79,33,62,61,27,11,30,37,40,36,29,46,36,38,32,44,57,64,40,63,35,57,71,71,75,77,83,123

pLDDT: mean 86.34, std 17.85, range [31.61, 98.69]

InterPro domains:
  IPR023375 Acetoacetate decarboxylase domain superfamily [G3DSA:2.40.400.10] (10-200)
  IPR023375 Acetoacetate decarboxylase domain superfamily [SSF160104] (16-138)

Organism: NCBI:txid889282

Sequence (291 aa):
MLESPYRSMNVVGKLSSCYVTLVMPRDEVAWMLPEGLALGPQDHTPPGTHPVVLAFSHRYDVHVTLPRLLLPGTTYKEQAIGVPFVHAKRDLCGGRARGPFLYLPRLFASQILPVIGGWLFWGLAKQLGRIREMSFGPDKGANGAGAEAPRSEKNPHETRHETGTYRVFPPGDDAESIVSLSYEVTGDFQPITQVPNHEVILDVLRQPLICCQPVARGPLFSCADHENDWERAQARPLHTTTRIEDAFVPGLVVGTYRSRGLDMSPLGSFQLRAPFKLSLPHCCGRGHSLA

Radius of gyration: 20.12 Å; Cα contacts (8 Å, |Δi|>4): 696; chains: 1; bounding box: 56×56×60 Å

Mean predicted aligned error: 7.43 Å

Foldseek 3Di:
DDDDPQQQKWWWFKKKKKKAKDWAFLVLVQQLDDPQKHAADDDQHDPRTFIKMKIWMWTWQTAIRPPRVLPGGDIKIKIWIKGFRMFGPDAWPPAPFTDRAIETSEMEICDDSVQVCCCPFFVHRYDHKDKDKFKDFPDPDDDDDDDDDDDDPDDPPPDGWTKMKMFIGHPPDDPDGQKMKIKTFDDDKDQLVPAALSVLVCSRPQGWHWGQHPPDDGGRIWTKGKDWPSRPKIKTWMWMWMARCHDPGGSDDGDIDTFGTCNVGNSGIMIMITIIIIRTTDIRRPDDPPD